Protein AF-A0A432XDJ2-F1 (afdb_monomer_lite)

Secondary structure (DSSP, 8-state):
-----------------EEEE-SSEEEEE--SS--HHHHHHHHHHHHHHTT--GGGSPPEEEEEESSHHHHHHHHTT--SS-EEEEEHHHHHTT-S-TTHHHHHHHHHHHHHHHHHHHHHTT-PPP--TTSPPSS-TTS-HHHHHHHHHHT--HHHHHHHHHS--PPPPHHHHTTPPPHHHHHHHHHHHHHHHHHHHH---PPP--------HHHHHHHHHHHHHHHHHHTSSSPPPHHHHHHHHT---HHHHHHHTT-SSHHHHHHHHHHHS--

Foldseek 3Di:
DDDDDPPPPPPPPPPFDQPDDDLQETETEDDPDDLPVLQVQLLVLLCLLQVHDSNLQHYEYEYEYQDPVVQVVQVVVDDPGHYHYDHPVLVPVLDDDPLVVSQVSSLQSQLSSLQVSCVVVVQHADDPPPDPDPGGPQFAPLLSLLSSLSSGDDPVNVCLQPDDADDDQLLCLRAPHQPVVVVVVVVVVVVVVVCVVVVDPDDDDDRDDD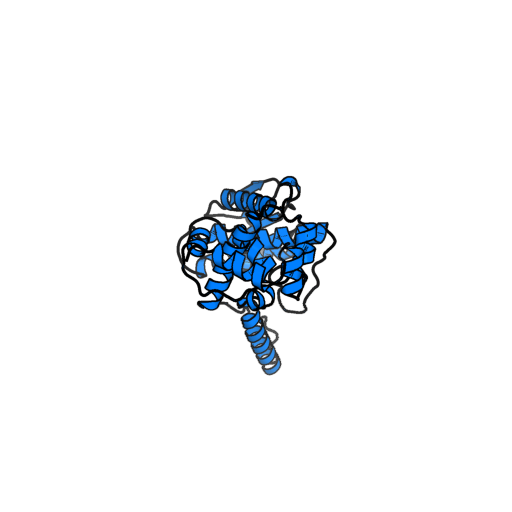DDRVNSRSNSLSSLVSVLLSPDPDRQHNVLSSVLRNDNGQQVNCVSSPHPGSVRVRVSSVVSRPD

pLDDT: mean 76.54, std 20.73, range [20.73, 98.44]

Radius of gyration: 21.01 Å; chains: 1; bounding box: 59×40×75 Å

Sequence (275 aa):
MNFRVFLIVCLSSLPITVAAQSPAFTLQGNTIHDYQPSLEQASKQLAQLLAIEPSEIPHLQIVLNKTATENQNYQQNAPSEPLLILSEDLLEKKQRANETMASVVAHEACHLWLIELAKQRGLEQVKQGYLPSYGHSQFNDWFDEMVAVACEQGALAEQRRQADFSFIPLATYLTQMHPVYERMQAQIAAAVAAQKAKKSGGQSVVKLTVEDENFADFYRQSAYFAEFLMRQPEQISIDKWLHVAQEKDPEIIASKLGFENLAKFEQAFYQFIPW

Structure (mmCIF, N/CA/C/O backbone):
data_AF-A0A432XDJ2-F1
#
_entry.id   AF-A0A432XDJ2-F1
#
loop_
_atom_site.group_PDB
_atom_site.id
_atom_site.type_symbol
_atom_site.label_atom_id
_atom_site.label_alt_id
_atom_site.label_comp_id
_atom_site.label_asym_id
_atom_site.label_entity_id
_atom_site.label_seq_id
_atom_site.pdbx_PDB_ins_code
_atom_site.Cartn_x
_atom_site.Cartn_y
_atom_site.Cartn_z
_atom_site.occupancy
_atom_site.B_iso_or_equiv
_atom_site.auth_seq_id
_atom_site.auth_comp_id
_atom_site.auth_asym_id
_atom_site.auth_atom_id
_atom_site.pdbx_PDB_model_num
ATOM 1 N N . MET A 1 1 ? -38.713 0.143 56.935 1.00 34.34 1 MET A N 1
ATOM 2 C CA . MET A 1 1 ? -38.674 -0.383 55.552 1.00 34.34 1 MET A CA 1
ATOM 3 C C . MET A 1 1 ? -37.771 0.534 54.749 1.00 34.34 1 MET A C 1
ATOM 5 O O . MET A 1 1 ? -38.136 1.679 54.533 1.00 34.34 1 MET A O 1
ATOM 9 N N . ASN A 1 2 ? -36.564 0.075 54.419 1.00 24.66 2 ASN A N 1
ATOM 10 C CA . ASN A 1 2 ? -35.572 0.874 53.699 1.00 24.66 2 ASN A CA 1
ATOM 11 C C . ASN A 1 2 ? -35.770 0.675 52.196 1.00 24.66 2 ASN A C 1
ATOM 13 O O . ASN A 1 2 ? -35.550 -0.422 51.687 1.00 24.66 2 ASN A O 1
ATOM 17 N N . PHE A 1 3 ? -36.180 1.731 51.498 1.00 20.88 3 PHE A N 1
ATOM 18 C CA . PHE A 1 3 ? -36.167 1.769 50.041 1.00 20.88 3 PHE A CA 1
ATOM 19 C C . PHE A 1 3 ? -34.712 1.870 49.571 1.00 20.88 3 PHE A C 1
ATOM 21 O O . PHE A 1 3 ? -34.036 2.865 49.822 1.00 20.88 3 PHE A O 1
ATOM 28 N N . ARG A 1 4 ? -34.214 0.823 48.909 1.00 22.88 4 ARG A N 1
ATOM 29 C CA . ARG A 1 4 ? -32.984 0.898 48.118 1.00 22.88 4 ARG A CA 1
ATOM 30 C C . ARG A 1 4 ? -33.361 1.422 46.738 1.00 22.88 4 ARG A C 1
ATOM 32 O O . ARG A 1 4 ? -33.981 0.710 45.955 1.00 22.88 4 ARG A O 1
ATOM 39 N N . VAL A 1 5 ? -33.006 2.674 46.469 1.00 21.77 5 VAL A N 1
ATOM 40 C CA . VAL A 1 5 ? -33.013 3.236 45.118 1.00 21.77 5 VAL A CA 1
ATOM 41 C C . VAL A 1 5 ? -31.849 2.594 44.368 1.00 21.77 5 VAL A C 1
ATOM 43 O O . VAL A 1 5 ? -30.691 2.790 44.733 1.00 21.77 5 VAL A O 1
ATOM 46 N N . PHE A 1 6 ? -32.151 1.787 43.353 1.00 23.33 6 PHE A N 1
ATOM 47 C CA . PHE A 1 6 ? -31.153 1.357 42.382 1.00 23.33 6 PHE A CA 1
ATOM 48 C C . PHE A 1 6 ? -30.891 2.537 41.452 1.00 23.33 6 PHE A C 1
ATOM 50 O O . PHE A 1 6 ? -31.734 2.891 40.630 1.00 23.33 6 PHE A O 1
ATOM 57 N N . LEU A 1 7 ? -29.727 3.164 41.605 1.00 20.73 7 LEU A N 1
ATOM 58 C CA . LEU A 1 7 ? -29.192 4.043 40.579 1.00 20.73 7 LEU A CA 1
ATOM 59 C C . LEU A 1 7 ? -28.770 3.138 39.416 1.00 20.73 7 LEU A C 1
ATOM 61 O O . LEU A 1 7 ? -27.692 2.545 39.437 1.00 20.73 7 LEU A O 1
ATOM 65 N N . ILE A 1 8 ? -29.647 2.984 38.425 1.00 25.39 8 ILE A N 1
ATOM 66 C CA . ILE A 1 8 ? -29.224 2.542 37.100 1.00 25.39 8 ILE A CA 1
ATOM 67 C C . ILE A 1 8 ? -28.386 3.698 36.567 1.00 25.39 8 ILE A C 1
ATOM 69 O O . ILE A 1 8 ? -28.913 4.694 36.076 1.00 25.39 8 ILE A O 1
ATOM 73 N N . VAL A 1 9 ? -27.068 3.599 36.734 1.00 22.22 9 VAL A N 1
ATOM 74 C CA . VAL A 1 9 ? -26.148 4.388 35.926 1.00 22.22 9 VAL A CA 1
ATOM 75 C C . VAL A 1 9 ? -26.283 3.815 34.525 1.00 22.22 9 VAL A C 1
ATOM 77 O O . VAL A 1 9 ? -25.608 2.854 34.164 1.00 22.22 9 VAL A O 1
ATOM 80 N N . CYS A 1 10 ? -27.209 4.369 33.744 1.00 25.67 10 CYS A N 1
ATOM 81 C CA . CYS A 1 10 ? -27.048 4.352 32.305 1.00 25.67 10 CYS A CA 1
ATOM 82 C C . CYS A 1 10 ? -25.713 5.052 32.068 1.00 25.67 10 CYS A C 1
ATOM 84 O O . CYS A 1 10 ? -25.628 6.274 32.194 1.00 25.67 10 CYS A O 1
ATOM 86 N N . LEU A 1 11 ? -24.656 4.276 31.815 1.00 32.06 11 LEU A N 1
ATOM 87 C CA . LEU A 1 11 ? -23.480 4.790 31.136 1.00 32.06 11 LEU A CA 1
ATOM 88 C C . LEU A 1 11 ? -24.020 5.305 29.810 1.00 32.06 11 LEU A C 1
ATOM 90 O O . LEU A 1 11 ? -24.275 4.530 28.892 1.00 32.06 11 LEU A O 1
ATOM 94 N N . SER A 1 12 ? -24.322 6.599 29.766 1.00 31.59 12 SER A N 1
ATOM 95 C CA . SER A 1 12 ? -24.609 7.294 28.531 1.00 31.59 12 SER A CA 1
ATOM 96 C C . SER A 1 12 ? -23.362 7.103 27.686 1.00 31.59 12 SER A C 1
ATOM 98 O O . SER A 1 12 ? -22.347 7.756 27.931 1.00 31.59 12 SER A O 1
ATOM 100 N N . SER A 1 13 ? -23.412 6.160 26.748 1.00 43.47 13 SER A N 1
ATOM 101 C CA . SER A 1 13 ? -22.542 6.180 25.587 1.00 43.47 13 SER A CA 1
ATOM 102 C C . SER A 1 13 ? -22.677 7.591 25.035 1.00 43.47 13 SER A C 1
ATOM 104 O O . SER A 1 13 ? -23.759 7.965 24.571 1.00 43.47 13 SER A O 1
ATOM 106 N N . LEU A 1 14 ? -21.643 8.414 25.220 1.00 44.22 14 LEU A N 1
ATOM 107 C CA . LEU A 1 14 ? -21.587 9.724 24.588 1.00 44.22 14 LEU A CA 1
ATOM 108 C C . LEU A 1 14 ? -21.950 9.499 23.115 1.00 44.22 14 LEU A C 1
ATOM 110 O O . LEU A 1 14 ? -21.425 8.549 22.528 1.00 44.22 14 LEU A O 1
ATOM 114 N N . PRO A 1 15 ? -22.893 10.268 22.545 1.00 50.19 15 PRO A N 1
ATOM 115 C CA . PRO A 1 15 ? -23.273 10.074 21.160 1.00 50.19 15 PRO A CA 1
ATOM 116 C C . PRO A 1 15 ? -22.008 10.235 20.326 1.00 50.19 15 PRO A C 1
ATOM 118 O O . PRO A 1 15 ? -21.371 11.287 20.352 1.00 50.19 15 PRO A O 1
ATOM 121 N N . ILE A 1 16 ? -21.611 9.160 19.655 1.00 57.41 16 ILE A N 1
ATOM 122 C CA . ILE A 1 16 ? -20.498 9.188 18.722 1.00 57.41 16 ILE A CA 1
ATOM 123 C C . ILE A 1 16 ? -20.967 10.065 17.567 1.00 57.41 16 ILE A C 1
ATOM 125 O O . ILE A 1 16 ? -21.854 9.696 16.799 1.00 57.41 16 ILE A O 1
ATOM 129 N N . THR A 1 17 ? -20.459 11.290 17.532 1.00 68.25 17 THR A N 1
ATOM 130 C CA . THR A 1 17 ? -20.805 12.269 16.511 1.00 68.25 17 THR A CA 1
ATOM 131 C C . THR A 1 17 ? -20.082 11.923 15.220 1.00 68.25 17 THR A C 1
ATOM 133 O O . THR A 1 17 ? -18.894 11.593 15.238 1.00 68.25 17 THR A O 1
ATOM 136 N N . VAL A 1 18 ? -20.797 12.022 14.098 1.00 74.88 18 VAL A N 1
ATOM 137 C CA . VAL A 1 18 ? -20.169 12.032 12.774 1.00 74.88 18 VAL A CA 1
ATOM 138 C C . VAL A 1 18 ? -19.309 13.289 12.699 1.00 74.88 18 VAL A C 1
ATOM 140 O O . VAL A 1 18 ? -19.829 14.402 12.767 1.00 74.88 18 VAL A O 1
ATOM 143 N N . ALA A 1 19 ? -17.998 13.094 12.627 1.00 74.81 19 ALA A N 1
ATOM 144 C CA . ALA A 1 19 ? -17.008 14.157 12.541 1.00 74.81 19 ALA A CA 1
ATOM 145 C C . ALA A 1 19 ? -16.773 14.582 11.083 1.00 74.81 19 ALA A C 1
ATOM 147 O O . ALA A 1 19 ? -16.586 15.766 10.822 1.00 74.81 19 ALA A O 1
ATOM 148 N N . ALA A 1 20 ? -16.835 13.640 10.135 1.00 80.75 20 ALA A N 1
ATOM 149 C CA . ALA A 1 20 ? -16.741 13.907 8.699 1.00 80.75 20 ALA A CA 1
ATOM 150 C C . ALA A 1 20 ? -17.397 12.789 7.875 1.00 80.75 20 ALA A C 1
ATOM 152 O O . ALA A 1 20 ? -17.557 11.666 8.353 1.00 80.75 20 ALA A O 1
ATOM 153 N N . GLN A 1 21 ? -17.756 13.081 6.624 1.00 88.19 21 GLN A N 1
ATOM 154 C CA . GLN A 1 21 ? -18.322 12.096 5.703 1.00 88.19 21 GLN A CA 1
ATOM 155 C C . GLN A 1 21 ? -17.914 12.394 4.257 1.00 88.19 21 GLN A C 1
ATOM 157 O O . GLN A 1 21 ? -17.958 13.538 3.810 1.00 88.19 21 GLN A O 1
ATOM 162 N N . SER A 1 22 ? -17.577 11.340 3.521 1.00 89.62 22 SER A N 1
ATOM 163 C CA . SER A 1 22 ? -17.335 11.337 2.081 1.00 89.62 22 SER A CA 1
ATOM 164 C C . SER A 1 22 ? -17.967 10.081 1.452 1.00 89.62 22 SER A C 1
ATOM 166 O O . SER A 1 22 ? -18.457 9.208 2.175 1.00 89.62 22 SER A O 1
ATOM 168 N N . PRO A 1 23 ? -17.958 9.932 0.115 1.00 91.62 23 PRO A N 1
ATOM 169 C CA . PRO A 1 23 ? -18.358 8.676 -0.517 1.00 91.62 23 PRO A CA 1
ATOM 170 C C . PRO A 1 23 ? -17.542 7.464 -0.029 1.00 91.62 23 PRO A C 1
ATOM 172 O O . PRO A 1 23 ? -18.111 6.392 0.161 1.00 91.62 23 PRO A O 1
ATOM 175 N N . ALA A 1 24 ? -16.244 7.643 0.242 1.00 92.12 24 ALA A N 1
ATOM 176 C CA . ALA A 1 24 ? -15.328 6.565 0.624 1.00 92.12 24 ALA A CA 1
ATOM 177 C C . ALA A 1 24 ? -15.311 6.259 2.133 1.00 92.12 24 ALA A C 1
ATOM 179 O O . ALA A 1 24 ? -14.863 5.183 2.528 1.00 92.12 24 ALA A O 1
ATOM 180 N N . PHE A 1 25 ? -15.771 7.175 2.996 1.00 90.25 25 PHE A N 1
ATOM 181 C CA . PHE A 1 25 ? -15.759 6.941 4.442 1.00 90.25 25 PHE A CA 1
ATOM 182 C C . PHE A 1 25 ? -16.769 7.769 5.237 1.00 90.25 25 PHE A C 1
ATOM 184 O O . PHE A 1 25 ? -17.153 8.873 4.851 1.00 90.25 25 PHE A O 1
ATOM 191 N N . THR A 1 26 ? -17.119 7.260 6.414 1.00 90.12 26 THR A N 1
ATOM 192 C CA . THR A 1 26 ? -17.744 8.030 7.493 1.00 90.12 26 THR A CA 1
ATOM 193 C C . THR A 1 26 ? -16.785 8.044 8.676 1.00 90.12 26 THR A C 1
ATOM 195 O O . THR A 1 26 ? -16.420 6.988 9.184 1.00 90.12 26 THR A O 1
ATOM 198 N N . LEU A 1 27 ? -16.378 9.231 9.122 1.00 85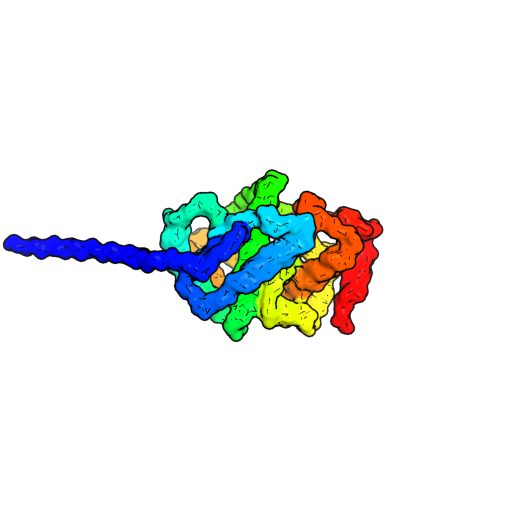.88 27 LEU A N 1
ATOM 199 C CA . LEU A 1 27 ? -15.526 9.413 10.291 1.00 85.88 27 LEU A CA 1
ATOM 200 C C . LEU A 1 27 ? -16.385 9.734 11.512 1.00 85.88 27 LEU A C 1
ATOM 202 O O . LEU A 1 27 ? -17.169 10.682 11.518 1.00 85.88 27 LEU A O 1
ATOM 206 N N . GLN A 1 28 ? -16.193 8.955 12.560 1.00 85.56 28 GLN A N 1
ATOM 207 C CA . GLN A 1 28 ? -16.907 9.015 13.819 1.00 85.56 28 GLN A CA 1
ATOM 208 C C . GLN A 1 28 ? -15.909 9.182 14.962 1.00 85.56 28 GLN A C 1
ATOM 210 O O . GLN A 1 28 ? -14.891 8.492 15.004 1.00 85.56 28 GLN A O 1
ATOM 215 N N . GLY A 1 29 ? -16.199 10.067 15.913 1.00 74.56 29 GLY A N 1
ATOM 216 C CA . GLY A 1 29 ? -15.342 10.226 17.085 1.00 74.56 29 GLY A CA 1
ATOM 217 C C . GLY A 1 29 ? -15.243 11.652 17.593 1.00 74.56 29 GLY A C 1
ATOM 218 O O . GLY A 1 29 ? -15.802 12.590 17.028 1.00 74.56 29 GLY A O 1
ATOM 219 N N . ASN A 1 30 ? -14.524 11.796 18.700 1.00 64.50 30 ASN A N 1
ATOM 220 C CA . ASN A 1 30 ? -14.291 13.074 19.360 1.00 64.50 30 ASN A CA 1
ATOM 221 C C . ASN A 1 30 ? -12.878 13.544 18.993 1.00 64.50 30 ASN A C 1
ATOM 223 O O . ASN A 1 30 ? -11.956 13.428 19.797 1.00 64.50 30 ASN A O 1
ATOM 227 N N . THR A 1 31 ? -12.713 13.961 17.738 1.00 61.56 31 THR A N 1
ATOM 228 C CA . THR A 1 31 ? -11.406 14.155 17.100 1.00 61.56 31 THR A CA 1
ATOM 229 C C . THR A 1 31 ? -10.802 15.512 17.446 1.00 61.56 31 THR A C 1
ATOM 231 O O . THR A 1 31 ? -11.457 16.544 17.299 1.00 61.56 31 THR A O 1
ATOM 234 N N . ILE A 1 32 ? -9.536 15.526 17.864 1.00 57.62 32 ILE A N 1
ATOM 235 C CA . ILE A 1 32 ? -8.778 16.770 18.105 1.00 57.62 32 ILE A CA 1
ATOM 236 C C . ILE A 1 32 ? -8.080 17.247 16.814 1.00 57.62 32 ILE A C 1
ATOM 238 O O . ILE A 1 32 ? -7.750 18.425 16.677 1.00 57.62 32 ILE A O 1
ATOM 242 N N . HIS A 1 33 ? -7.895 16.343 15.848 1.00 65.88 33 HIS A N 1
ATOM 243 C CA . HIS A 1 33 ? -7.220 16.591 14.574 1.00 65.88 33 HIS A CA 1
ATOM 244 C C . HIS A 1 33 ? -8.196 16.584 13.392 1.00 65.88 33 HIS A C 1
ATOM 246 O O . HIS A 1 33 ? -9.215 15.892 13.417 1.00 65.88 33 HIS A O 1
ATOM 252 N N . ASP A 1 34 ? -7.853 17.322 12.333 1.00 74.88 34 ASP A N 1
ATOM 253 C CA . ASP A 1 34 ? -8.577 17.273 11.064 1.00 74.88 34 ASP A CA 1
ATOM 254 C C . ASP A 1 34 ? -8.059 16.114 10.194 1.00 74.88 34 ASP A C 1
ATOM 256 O O . ASP A 1 34 ? -7.049 16.219 9.496 1.00 74.88 34 ASP A O 1
ATOM 260 N N . TYR A 1 35 ? -8.735 14.968 10.289 1.00 83.12 35 TYR A N 1
ATOM 261 C CA . TYR A 1 35 ? -8.407 13.748 9.544 1.00 83.12 35 TYR A CA 1
ATOM 262 C C . TYR A 1 35 ? -8.990 13.731 8.129 1.00 83.12 35 TYR A C 1
ATOM 264 O O . TYR A 1 35 ? -8.531 12.956 7.286 1.00 83.12 35 TYR A O 1
ATOM 272 N N . GLN A 1 36 ? -10.007 14.556 7.863 1.00 87.56 36 GLN A N 1
ATOM 273 C CA . GLN A 1 36 ? -10.789 14.477 6.635 1.00 87.56 36 GLN A CA 1
ATOM 274 C C . GLN A 1 36 ? -9.937 14.733 5.379 1.00 87.56 36 GLN A C 1
ATOM 276 O O . GLN A 1 36 ? -9.966 13.876 4.494 1.00 87.56 36 GLN A O 1
ATOM 281 N N . PRO A 1 37 ? -9.122 15.806 5.285 1.00 88.94 37 PRO A N 1
ATOM 282 C CA . PRO A 1 37 ? -8.299 16.047 4.101 1.00 88.94 37 PRO A CA 1
ATOM 283 C C . PRO A 1 37 ? -7.312 14.910 3.814 1.00 88.94 37 P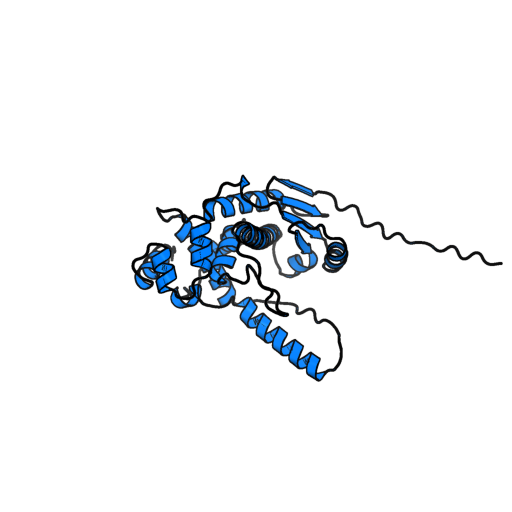RO A C 1
ATOM 285 O O . PRO A 1 37 ? -7.098 14.555 2.656 1.00 88.94 37 PRO A O 1
ATOM 288 N N . SER A 1 38 ? -6.737 14.313 4.865 1.00 88.44 38 SER A N 1
ATOM 289 C CA . SER A 1 38 ? -5.784 13.204 4.723 1.00 88.44 38 SER A CA 1
ATOM 290 C C . SER A 1 38 ? -6.468 11.947 4.187 1.00 88.44 38 SER A C 1
ATOM 292 O O . SER A 1 38 ? -5.960 11.329 3.258 1.00 88.44 38 SER A O 1
ATOM 294 N N . LEU A 1 39 ? -7.649 11.604 4.710 1.00 91.25 39 LEU A N 1
ATOM 295 C CA . LEU A 1 39 ? -8.433 10.456 4.246 1.00 91.25 39 LEU A CA 1
ATOM 296 C C . LEU A 1 39 ? -8.975 10.649 2.822 1.00 91.25 39 LEU A C 1
ATOM 298 O O . LEU A 1 39 ? -8.945 9.721 2.014 1.00 91.25 39 LEU A O 1
ATOM 302 N N . GLU A 1 40 ? -9.436 11.853 2.480 1.00 93.44 40 GLU A N 1
ATOM 303 C CA . GLU A 1 40 ? -9.862 12.172 1.114 1.00 93.44 40 GLU A CA 1
ATOM 304 C C . GLU A 1 40 ? -8.701 12.039 0.127 1.00 93.44 40 GLU A C 1
ATOM 306 O O . GLU A 1 40 ? -8.862 11.452 -0.944 1.00 93.44 40 GLU A O 1
ATOM 311 N N . GLN A 1 41 ? -7.523 12.548 0.484 1.00 93.44 41 GLN A N 1
ATOM 312 C CA . GLN A 1 41 ? -6.344 12.440 -0.363 1.00 93.44 41 GLN A CA 1
ATOM 313 C C . GLN A 1 41 ? -5.852 10.989 -0.485 1.00 93.44 41 GLN A C 1
ATOM 315 O O . GLN A 1 41 ? -5.540 10.559 -1.595 1.00 93.44 41 GLN A O 1
ATOM 320 N N . ALA A 1 42 ? -5.859 10.224 0.608 1.00 94.06 42 ALA A N 1
ATOM 321 C CA . ALA A 1 42 ? -5.523 8.802 0.612 1.00 94.06 42 ALA A CA 1
ATOM 322 C C . ALA A 1 42 ? -6.422 8.004 -0.342 1.00 94.06 42 ALA A C 1
ATOM 324 O O . ALA A 1 42 ? -5.923 7.265 -1.187 1.00 94.06 42 ALA A O 1
ATOM 325 N N . SER A 1 43 ? -7.742 8.225 -0.296 1.00 95.31 43 SER A N 1
ATOM 326 C CA . SER A 1 43 ? -8.681 7.550 -1.206 1.00 95.31 43 SER A CA 1
ATOM 327 C C . SER A 1 43 ? -8.403 7.858 -2.687 1.00 95.31 43 SER A C 1
ATOM 329 O O . SER A 1 43 ? -8.493 6.971 -3.535 1.00 95.31 43 SER A O 1
ATOM 331 N N . LYS A 1 44 ? -7.993 9.095 -3.008 1.00 95.12 44 LYS A N 1
ATOM 332 C CA . LYS A 1 44 ? -7.614 9.497 -4.374 1.00 95.12 44 LYS A CA 1
ATOM 333 C C . LYS A 1 44 ? -6.310 8.843 -4.821 1.00 95.12 44 LYS A C 1
ATOM 335 O O . LYS A 1 44 ? -6.223 8.392 -5.958 1.00 95.12 44 LYS A O 1
ATOM 340 N N . GLN A 1 45 ? -5.307 8.792 -3.946 1.00 94.50 45 GLN A N 1
ATOM 341 C CA . GLN A 1 45 ? -4.034 8.134 -4.247 1.00 94.50 45 GLN A CA 1
ATOM 342 C C . GLN A 1 45 ? -4.210 6.636 -4.446 1.00 94.50 45 GLN A C 1
ATOM 344 O O . GLN A 1 45 ? -3.650 6.091 -5.392 1.00 94.50 45 GLN A O 1
ATOM 349 N N . LEU A 1 46 ? -5.025 5.992 -3.608 1.00 95.81 46 LEU A N 1
ATOM 350 C CA . LEU A 1 46 ? -5.364 4.584 -3.760 1.00 95.81 46 LEU A CA 1
ATOM 351 C C . LEU A 1 46 ? -6.022 4.322 -5.118 1.00 95.81 46 LEU A C 1
ATOM 353 O O . LEU A 1 46 ? -5.595 3.427 -5.845 1.00 95.81 46 LEU A O 1
ATOM 357 N N . ALA A 1 47 ? -7.011 5.141 -5.488 1.00 95.56 47 ALA A N 1
ATOM 358 C CA . ALA A 1 47 ? -7.677 5.037 -6.782 1.00 95.56 47 ALA A CA 1
ATOM 359 C C . ALA A 1 47 ? -6.693 5.204 -7.954 1.00 95.56 47 ALA A C 1
ATOM 361 O O . ALA A 1 47 ? -6.706 4.417 -8.898 1.00 95.56 47 ALA A O 1
ATOM 362 N N . GLN A 1 48 ? -5.780 6.177 -7.859 1.00 93.94 48 GLN A N 1
ATOM 363 C CA . GLN A 1 48 ? -4.749 6.407 -8.869 1.00 93.94 48 GLN A CA 1
ATOM 364 C C . GLN A 1 48 ? -3.755 5.240 -8.975 1.00 93.94 48 GLN A C 1
ATOM 366 O O . GLN A 1 48 ? -3.432 4.819 -10.084 1.00 93.94 48 GLN A O 1
ATOM 371 N N . LEU A 1 49 ? -3.267 4.721 -7.844 1.00 94.19 49 LEU A N 1
ATOM 372 C CA . LEU A 1 49 ? -2.309 3.614 -7.789 1.00 94.19 49 LEU A CA 1
ATOM 373 C C . LEU A 1 49 ? -2.894 2.326 -8.383 1.00 94.19 49 LEU A C 1
ATOM 375 O O . LEU A 1 49 ? -2.214 1.614 -9.123 1.00 94.19 49 LEU A O 1
ATOM 379 N N . LEU A 1 50 ? -4.157 2.037 -8.064 1.00 94.75 50 LEU A N 1
ATOM 380 C CA . LEU A 1 50 ? -4.855 0.834 -8.519 1.00 94.75 50 LEU A CA 1
ATOM 381 C C . LEU A 1 50 ? -5.541 1.003 -9.883 1.00 94.75 50 LEU A C 1
ATOM 383 O O . LEU A 1 50 ? -6.155 0.050 -10.366 1.00 94.75 50 LEU A O 1
ATOM 387 N N . ALA A 1 51 ? -5.430 2.189 -10.492 1.00 94.06 51 ALA A N 1
ATOM 388 C CA . ALA A 1 51 ? -6.061 2.554 -11.759 1.00 94.06 51 ALA A CA 1
ATOM 389 C C . ALA A 1 51 ? -7.574 2.249 -11.784 1.00 94.06 51 ALA A C 1
ATOM 391 O O . ALA A 1 51 ? -8.080 1.613 -12.710 1.00 94.06 51 ALA A O 1
ATOM 392 N N . ILE A 1 52 ? -8.279 2.692 -10.742 1.00 95.75 52 ILE A N 1
ATOM 393 C CA . ILE A 1 52 ? -9.736 2.567 -10.583 1.00 95.75 52 ILE A CA 1
ATOM 394 C C . ILE A 1 52 ? -10.385 3.943 -10.442 1.00 95.75 52 ILE A C 1
ATOM 396 O O . ILE A 1 52 ? -9.728 4.925 -10.084 1.00 95.75 52 ILE A O 1
ATOM 400 N N . GLU A 1 53 ? -11.691 4.019 -10.681 1.00 95.25 53 GLU A N 1
ATOM 401 C CA . GLU A 1 53 ? -12.441 5.244 -10.413 1.00 95.25 53 GLU A CA 1
ATOM 402 C C . GLU A 1 53 ? -12.605 5.457 -8.896 1.00 95.25 53 GLU A C 1
ATOM 404 O O . GLU A 1 53 ? -12.848 4.496 -8.163 1.00 95.25 53 GLU A O 1
ATOM 409 N N . PRO A 1 54 ? -12.565 6.703 -8.378 1.00 93.62 54 PRO A N 1
ATOM 410 C CA . PRO A 1 54 ? -12.771 6.967 -6.950 1.00 93.62 54 PRO A CA 1
ATOM 411 C C . PRO A 1 54 ? -14.104 6.441 -6.394 1.00 93.62 54 PRO A C 1
ATOM 413 O O . PRO A 1 54 ? -14.216 6.177 -5.200 1.00 93.62 54 PRO A O 1
ATOM 416 N N . SER A 1 55 ? -15.120 6.281 -7.247 1.00 92.56 55 SER A N 1
ATOM 417 C CA . SER A 1 55 ? -16.416 5.696 -6.885 1.00 92.56 55 SER A CA 1
ATOM 418 C C . SER A 1 55 ? -16.379 4.182 -6.657 1.00 92.56 55 SER A C 1
ATOM 420 O O . SER A 1 55 ? -17.343 3.637 -6.123 1.00 92.56 55 SER A O 1
ATOM 422 N N . GLU A 1 56 ? -15.304 3.502 -7.058 1.00 95.12 56 GLU A N 1
ATOM 423 C CA . GLU A 1 56 ? -15.089 2.077 -6.794 1.00 95.12 56 GLU A CA 1
ATOM 424 C C . GLU A 1 56 ? -14.503 1.818 -5.402 1.00 95.12 56 GLU A C 1
ATOM 426 O O . GLU A 1 56 ? -14.532 0.679 -4.938 1.00 95.12 56 GLU A O 1
ATOM 431 N N . ILE A 1 57 ? -13.997 2.852 -4.716 1.00 95.06 57 ILE A N 1
ATOM 432 C CA . ILE A 1 57 ? -13.475 2.719 -3.353 1.00 95.06 57 ILE A CA 1
ATOM 433 C C . ILE A 1 57 ? -14.622 2.331 -2.400 1.00 95.06 57 ILE A C 1
ATOM 435 O O . ILE A 1 57 ? -15.610 3.068 -2.300 1.00 95.06 57 ILE A O 1
ATOM 439 N N . PRO A 1 58 ? -14.519 1.196 -1.680 1.00 90.88 58 PRO A N 1
ATOM 440 C CA . PRO A 1 58 ? -15.544 0.755 -0.747 1.00 90.88 58 PRO A CA 1
ATOM 441 C C . PRO A 1 58 ? -15.741 1.769 0.379 1.00 90.88 58 PRO A C 1
ATOM 443 O O . PRO A 1 58 ? -14.780 2.349 0.886 1.00 90.88 58 PRO A O 1
ATOM 446 N N . HIS A 1 59 ? -16.987 1.944 0.813 1.00 91.56 59 HIS A N 1
ATOM 447 C CA . HIS A 1 59 ? -17.268 2.791 1.966 1.00 91.56 59 HIS A CA 1
ATOM 448 C C . HIS A 1 59 ? -16.730 2.155 3.255 1.00 91.56 59 HIS A C 1
ATOM 450 O O . HIS A 1 59 ? -17.029 0.994 3.542 1.00 91.56 59 HIS A O 1
ATOM 456 N N . LEU A 1 60 ? -15.980 2.929 4.042 1.00 85.25 60 LEU A N 1
ATOM 457 C CA . LEU A 1 60 ? -15.406 2.507 5.320 1.00 85.25 60 LEU A CA 1
ATOM 458 C C . LEU A 1 60 ? -15.974 3.332 6.484 1.00 85.25 60 LEU A C 1
ATOM 460 O O . LEU A 1 60 ? -15.931 4.563 6.472 1.00 85.25 60 LEU A O 1
ATOM 464 N N . GLN A 1 61 ? -16.452 2.667 7.534 1.00 84.50 61 GLN A N 1
ATOM 465 C CA . GLN A 1 61 ? -16.708 3.325 8.816 1.00 84.50 61 GLN A CA 1
ATOM 466 C C . GLN A 1 61 ? -15.372 3.471 9.551 1.00 84.50 61 GLN A C 1
ATOM 468 O O . GLN A 1 61 ? -14.675 2.483 9.772 1.00 84.50 61 GLN A O 1
ATOM 473 N N . ILE A 1 62 ? -14.997 4.687 9.942 1.00 83.75 62 ILE A N 1
ATOM 474 C CA . ILE A 1 62 ? -13.767 4.962 10.691 1.00 83.75 62 ILE A CA 1
ATOM 475 C C . ILE A 1 62 ? -14.156 5.546 12.040 1.00 83.75 62 ILE A C 1
ATOM 477 O O . ILE A 1 62 ? -14.768 6.608 12.111 1.00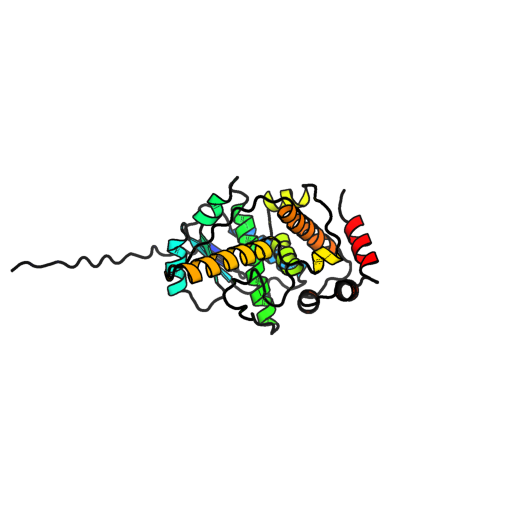 83.75 62 ILE A O 1
ATOM 481 N N . VAL A 1 63 ? -13.784 4.862 13.116 1.00 80.69 63 VAL A N 1
ATOM 482 C CA . VAL A 1 63 ? -14.079 5.264 14.489 1.00 80.69 63 VAL A CA 1
ATOM 483 C C . VAL A 1 63 ? -12.775 5.563 15.209 1.00 80.69 63 VAL A C 1
ATOM 485 O O . VAL A 1 63 ? -11.955 4.671 15.435 1.00 80.69 63 VAL A O 1
ATOM 488 N N . LEU A 1 64 ? -12.597 6.827 15.584 1.00 77.62 64 LEU A N 1
ATOM 489 C CA . LEU A 1 64 ? -11.465 7.297 16.373 1.00 77.62 64 LEU A CA 1
ATOM 490 C C . LEU A 1 64 ? -11.938 7.594 17.794 1.00 77.62 64 LEU A C 1
ATOM 492 O O . LEU A 1 64 ? -12.614 8.594 18.053 1.00 77.62 64 LEU A O 1
ATOM 496 N N . ASN A 1 65 ? -11.594 6.705 18.721 1.00 76.19 65 ASN A N 1
ATOM 497 C CA . ASN A 1 65 ? -11.853 6.921 20.140 1.00 76.19 65 ASN A CA 1
ATOM 498 C C . ASN A 1 65 ? -10.616 7.487 20.838 1.00 76.19 65 ASN A C 1
ATOM 500 O O . ASN A 1 65 ? -9.499 7.410 20.329 1.00 76.19 65 ASN A O 1
ATOM 504 N N . LYS A 1 66 ? -10.789 8.012 22.051 1.00 72.31 66 LYS A N 1
ATOM 505 C CA . LYS A 1 66 ? -9.651 8.515 22.826 1.00 72.31 66 LYS A CA 1
ATOM 506 C C . LYS A 1 66 ? -8.830 7.373 23.404 1.00 72.31 66 LYS A C 1
ATOM 508 O O . LYS A 1 66 ? -7.617 7.499 23.523 1.00 72.31 66 LYS A O 1
ATOM 513 N N . THR A 1 67 ? -9.480 6.266 23.772 1.00 70.44 67 THR A N 1
ATOM 514 C CA . THR A 1 67 ? -8.830 5.165 24.497 1.00 70.44 67 THR A CA 1
ATOM 515 C C . THR A 1 67 ? -9.085 3.784 23.902 1.00 70.44 67 THR A C 1
ATOM 517 O O . THR A 1 67 ? -10.154 3.498 23.365 1.00 70.44 67 THR A O 1
ATOM 520 N N . ALA A 1 68 ? -8.127 2.871 24.081 1.00 68.69 68 ALA A N 1
ATOM 521 C CA . ALA A 1 68 ? -8.276 1.473 23.664 1.00 68.69 68 ALA A CA 1
ATOM 522 C C . ALA A 1 68 ? -9.476 0.758 24.327 1.00 68.69 68 ALA A C 1
ATOM 524 O O . ALA A 1 68 ? -10.064 -0.153 23.744 1.00 68.69 68 ALA A O 1
ATOM 525 N N . THR A 1 69 ? -9.867 1.171 25.537 1.00 70.31 69 THR A N 1
ATOM 526 C CA . THR A 1 69 ? -11.038 0.629 26.250 1.00 70.31 69 THR A CA 1
ATOM 527 C C . THR A 1 69 ? -12.353 1.012 25.565 1.00 70.31 69 THR A C 1
ATOM 529 O O . THR A 1 69 ? -13.284 0.211 25.518 1.00 70.31 69 THR A O 1
ATOM 532 N N . GLU A 1 70 ? -12.441 2.216 24.995 1.00 69.00 70 GLU A N 1
ATOM 533 C CA . GLU A 1 70 ? -13.617 2.653 24.232 1.00 69.00 70 GLU A CA 1
ATOM 534 C C . GLU A 1 70 ? -13.784 1.827 22.946 1.00 69.00 70 GLU A C 1
ATOM 536 O O . GLU A 1 70 ? -14.905 1.430 22.622 1.00 69.00 70 GLU A O 1
ATOM 541 N N . ASN A 1 71 ? -12.679 1.452 22.287 1.00 68.00 71 ASN A N 1
ATOM 542 C CA . ASN A 1 71 ? -12.706 0.574 21.109 1.00 68.00 71 ASN A CA 1
ATOM 543 C C . ASN A 1 71 ? -13.351 -0.785 21.408 1.00 68.00 71 ASN A C 1
ATOM 545 O O . ASN A 1 71 ? -14.155 -1.275 20.616 1.00 68.00 71 ASN A O 1
ATOM 549 N N . GLN A 1 72 ? -13.028 -1.387 22.558 1.00 66.62 72 GLN A N 1
ATOM 550 C CA . GLN A 1 72 ? -13.575 -2.690 22.957 1.00 66.62 72 GLN A CA 1
ATOM 551 C C . GLN A 1 72 ? -15.095 -2.643 23.143 1.00 66.62 72 GLN A C 1
ATOM 553 O O . GLN A 1 72 ? -15.798 -3.572 22.749 1.00 66.62 72 GLN A O 1
ATOM 558 N N . ASN A 1 73 ? -15.610 -1.547 23.702 1.00 66.56 73 ASN A N 1
ATOM 559 C CA . ASN A 1 73 ? -17.047 -1.355 23.890 1.00 66.56 73 ASN A CA 1
ATOM 560 C C . ASN A 1 73 ? -17.772 -1.103 22.557 1.00 66.56 73 ASN A C 1
ATOM 562 O O . ASN A 1 73 ? -18.908 -1.551 22.385 1.00 66.56 73 ASN A O 1
ATOM 566 N N . TYR A 1 74 ? -17.120 -0.426 21.604 1.00 67.62 74 TYR A N 1
ATOM 567 C CA . TYR A 1 74 ? -17.677 -0.211 20.268 1.00 67.62 74 TYR A CA 1
ATOM 568 C C . TYR A 1 74 ? -17.743 -1.512 19.460 1.00 67.62 74 TYR A C 1
ATOM 570 O O . TYR A 1 74 ? -18.781 -1.807 18.875 1.00 67.62 74 TYR A O 1
ATOM 578 N N . GLN A 1 75 ? -16.689 -2.341 19.481 1.00 65.62 75 GLN A N 1
ATOM 579 C CA . GLN A 1 75 ? -16.659 -3.618 18.746 1.00 65.62 75 GLN A CA 1
ATOM 580 C C . GLN A 1 75 ? -17.809 -4.560 19.108 1.00 65.62 75 GLN A C 1
ATOM 582 O O . GLN A 1 75 ? -18.306 -5.277 18.246 1.00 65.62 75 GLN A O 1
ATOM 587 N N . GLN A 1 76 ? -18.259 -4.551 20.364 1.00 63.97 76 GLN A N 1
ATOM 588 C CA . GLN A 1 76 ? -19.376 -5.389 20.813 1.00 63.97 76 GLN A CA 1
ATOM 589 C C . GLN A 1 76 ? -20.725 -4.988 20.197 1.00 63.97 76 GLN A C 1
ATOM 591 O O . GLN A 1 76 ? -21.653 -5.793 20.205 1.00 63.97 76 GLN A O 1
ATOM 596 N N . ASN A 1 77 ? -20.826 -3.771 19.656 1.00 63.09 77 ASN A N 1
ATOM 597 C CA . ASN A 1 77 ? -22.043 -3.194 19.080 1.00 63.09 77 ASN A CA 1
ATOM 598 C C . ASN A 1 77 ? -21.830 -2.707 17.634 1.00 63.09 77 ASN A C 1
ATOM 600 O O . ASN A 1 77 ? -22.627 -1.919 17.126 1.00 63.09 77 ASN A O 1
ATOM 604 N N . ALA A 1 78 ? -20.737 -3.130 16.996 1.00 60.94 78 ALA A N 1
ATOM 605 C CA . ALA A 1 78 ? -20.315 -2.619 15.702 1.00 60.94 78 ALA A CA 1
ATOM 606 C C . ALA A 1 78 ? -21.304 -2.992 14.577 1.00 60.94 78 ALA A C 1
ATOM 608 O O . ALA A 1 78 ? -21.850 -4.101 14.579 1.00 60.94 78 ALA A O 1
ATOM 609 N N . PRO A 1 79 ? -21.525 -2.092 13.599 1.00 62.56 79 PRO A N 1
ATOM 610 C CA . PRO A 1 79 ? -22.326 -2.393 12.417 1.00 62.56 79 PRO A CA 1
ATOM 611 C C . PRO A 1 79 ? -21.678 -3.491 11.556 1.00 62.56 79 PRO A C 1
ATOM 613 O O . PRO A 1 79 ? -20.492 -3.782 11.675 1.00 62.56 79 PRO A O 1
ATOM 616 N N . SER A 1 80 ? -22.458 -4.081 10.645 1.00 63.66 80 SER A N 1
ATOM 617 C CA . SER A 1 80 ? -21.993 -5.100 9.686 1.00 63.66 80 SER A CA 1
ATOM 618 C C . SER A 1 80 ? -21.152 -4.544 8.525 1.00 63.66 80 SER A C 1
ATOM 620 O O . SER A 1 80 ? -20.865 -5.273 7.578 1.00 63.66 80 SER A O 1
ATOM 622 N N . GLU A 1 81 ? -20.824 -3.255 8.557 1.00 66.56 81 GLU A N 1
ATOM 623 C CA . GLU A 1 81 ? -20.017 -2.576 7.542 1.00 66.56 81 GLU A CA 1
ATOM 624 C C . GLU A 1 81 ? -18.516 -2.755 7.823 1.00 66.56 81 GLU A C 1
ATOM 626 O O . GLU A 1 81 ? -18.135 -2.985 8.976 1.00 66.56 81 GLU A O 1
ATOM 631 N N . PRO A 1 82 ? -17.648 -2.633 6.800 1.00 73.19 82 PRO A N 1
ATOM 632 C CA . PRO A 1 82 ? -16.208 -2.548 7.010 1.00 73.19 82 PRO A CA 1
ATOM 633 C C . PRO A 1 82 ? -15.886 -1.412 7.983 1.00 73.19 82 PRO A C 1
ATOM 635 O O . PRO A 1 82 ? -16.365 -0.286 7.820 1.00 73.19 82 PRO A O 1
ATOM 638 N N . LEU A 1 83 ? -15.096 -1.718 9.012 1.00 76.56 83 LEU A N 1
ATOM 639 C CA . LEU A 1 83 ? -14.914 -0.843 10.163 1.00 76.56 83 LEU A CA 1
ATOM 640 C C . LEU A 1 83 ? -13.445 -0.779 10.585 1.00 76.56 83 LEU A C 1
ATOM 642 O O . LEU A 1 83 ? -12.859 -1.783 10.992 1.00 76.56 83 LEU A O 1
ATOM 646 N N . LEU A 1 84 ? -12.889 0.430 10.561 1.00 77.62 84 LEU A N 1
ATOM 647 C CA . LEU A 1 84 ? -11.616 0.773 11.180 1.00 77.62 84 LEU A CA 1
ATOM 648 C C . LEU A 1 84 ? -11.881 1.365 12.562 1.00 77.62 84 LEU A C 1
ATOM 650 O O . LEU A 1 84 ? -12.575 2.372 12.676 1.00 77.62 84 LEU A O 1
ATOM 654 N N . ILE A 1 85 ? -11.308 0.777 13.611 1.00 71.69 85 ILE A N 1
ATOM 655 C CA . ILE A 1 85 ? -11.378 1.340 14.963 1.00 71.69 85 ILE A CA 1
ATOM 656 C C . ILE A 1 85 ? -9.964 1.567 15.471 1.00 71.69 85 ILE A C 1
ATOM 658 O O . ILE A 1 85 ? -9.201 0.616 15.643 1.00 71.69 85 ILE A O 1
ATOM 662 N N . LEU A 1 86 ? -9.638 2.821 15.760 1.00 73.12 86 LEU A N 1
ATOM 663 C CA . LEU A 1 86 ? -8.346 3.223 16.302 1.00 73.12 86 LEU A CA 1
ATOM 664 C C . LEU A 1 86 ? -8.552 4.029 17.585 1.00 73.12 86 LEU A C 1
ATOM 666 O O . LEU A 1 86 ? -9.621 4.597 17.811 1.00 73.12 86 LEU A O 1
ATOM 670 N N . SER A 1 87 ? -7.539 4.049 18.455 1.00 69.69 87 SER A N 1
ATOM 671 C CA . SER A 1 87 ? -7.550 4.913 19.637 1.00 69.69 87 SER A CA 1
ATOM 672 C C . SER A 1 87 ? -6.374 5.880 19.661 1.00 69.69 87 SER A C 1
ATOM 674 O O . SER A 1 87 ? -5.224 5.478 19.473 1.00 69.69 87 SER A O 1
ATOM 676 N N . GLU A 1 88 ? -6.663 7.155 19.928 1.00 69.44 88 GLU A N 1
ATOM 677 C CA . GLU A 1 88 ? -5.663 8.225 19.980 1.00 69.44 88 GLU A CA 1
ATOM 678 C C . GLU A 1 88 ? -4.573 7.915 21.020 1.00 69.44 88 GLU A C 1
ATOM 680 O O . GLU A 1 88 ? -3.395 8.063 20.722 1.00 69.44 88 GLU A O 1
ATOM 685 N N . ASP A 1 89 ? -4.908 7.359 22.192 1.00 64.25 89 ASP A N 1
ATOM 686 C CA . ASP A 1 89 ? -3.925 7.030 23.239 1.00 64.25 89 ASP A CA 1
ATOM 687 C C . ASP A 1 89 ? -2.868 5.982 22.845 1.00 64.25 89 ASP A C 1
ATOM 689 O O . ASP A 1 89 ? -1.762 5.965 23.404 1.00 64.25 89 ASP A O 1
ATOM 693 N N . LEU A 1 90 ? -3.200 5.081 21.918 1.00 60.16 90 LEU A N 1
ATOM 694 C CA . LEU A 1 90 ? -2.266 4.101 21.367 1.00 60.16 90 LEU A CA 1
ATOM 695 C C . LEU A 1 90 ? -1.379 4.730 20.299 1.00 60.16 90 LEU A C 1
ATOM 697 O O . LEU A 1 90 ? -0.215 4.345 20.167 1.00 60.16 90 LEU A O 1
ATOM 701 N N . LEU A 1 91 ? -1.915 5.705 19.573 1.00 61.03 91 LEU A N 1
ATOM 702 C CA . LEU A 1 91 ? -1.208 6.384 18.507 1.00 61.03 91 LEU A CA 1
ATOM 703 C C . LEU A 1 91 ? -0.293 7.504 19.052 1.00 61.03 91 LEU A C 1
ATOM 705 O O . LEU A 1 91 ? 0.862 7.603 18.648 1.00 61.03 91 LEU A O 1
ATOM 709 N N . GLU A 1 92 ? -0.735 8.287 20.043 1.00 56.38 92 GLU A N 1
ATOM 710 C CA . GLU A 1 92 ? 0.026 9.390 20.658 1.00 56.38 92 GLU A CA 1
ATOM 711 C C . GLU A 1 92 ? 1.275 8.888 21.398 1.00 56.38 92 GLU A C 1
ATOM 713 O O . GLU A 1 92 ? 2.329 9.532 21.408 1.00 56.38 92 GLU A O 1
ATOM 718 N N . LYS A 1 93 ? 1.197 7.690 21.993 1.00 51.25 93 LYS A N 1
ATOM 719 C CA . LYS A 1 93 ? 2.329 7.064 22.694 1.00 51.25 93 LYS A CA 1
ATOM 720 C C . LYS A 1 93 ? 3.459 6.608 21.761 1.00 51.25 93 LYS A C 1
ATOM 722 O O . LYS A 1 93 ? 4.529 6.292 22.281 1.00 51.25 93 LYS A O 1
ATOM 727 N N . LYS A 1 94 ? 3.266 6.593 20.432 1.00 53.12 94 LYS A N 1
ATOM 728 C CA . LYS A 1 94 ? 4.308 6.260 19.436 1.00 53.12 94 LYS A CA 1
ATOM 729 C C . LYS A 1 94 ? 5.226 7.441 19.032 1.00 53.12 94 LYS A C 1
ATOM 731 O O . LYS A 1 94 ? 6.113 7.239 18.219 1.00 53.12 94 LYS A O 1
ATOM 736 N N . GLN A 1 95 ? 5.122 8.594 19.708 1.00 46.28 95 GLN A N 1
ATOM 737 C CA . GLN A 1 95 ? 6.065 9.736 19.728 1.00 46.28 95 GLN A CA 1
ATOM 738 C C . GLN A 1 95 ? 6.217 10.629 18.464 1.00 46.28 95 GLN A C 1
ATOM 740 O O . GLN A 1 95 ? 6.756 10.225 17.445 1.00 46.28 95 GLN A O 1
ATOM 745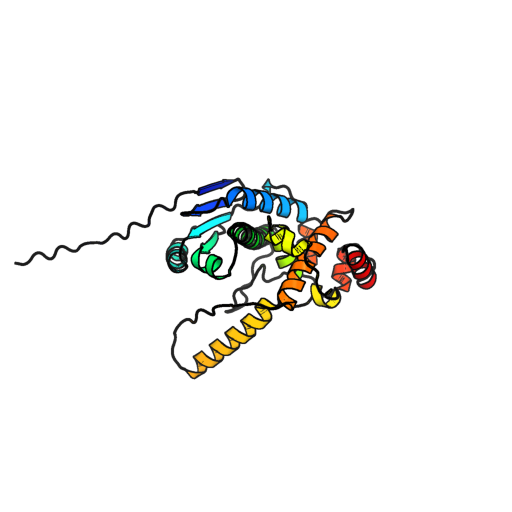 N N . ARG A 1 96 ? 5.960 11.931 18.717 1.00 40.09 96 ARG A N 1
ATOM 746 C CA . ARG A 1 96 ? 6.455 13.187 18.092 1.00 40.09 96 ARG A CA 1
ATOM 747 C C . ARG A 1 96 ? 5.676 13.784 16.900 1.00 40.09 96 ARG A C 1
ATOM 749 O O . ARG A 1 96 ? 5.706 13.293 15.784 1.00 40.09 96 ARG A O 1
ATOM 756 N N . ALA A 1 97 ? 5.116 14.964 17.203 1.00 43.66 97 ALA A N 1
ATOM 757 C CA . ALA A 1 97 ? 4.485 15.985 16.363 1.00 43.66 97 ALA A CA 1
ATOM 758 C C . ALA A 1 97 ? 3.179 15.577 15.658 1.00 43.66 97 ALA A C 1
ATOM 760 O O . ALA A 1 97 ? 3.134 14.662 14.848 1.00 43.66 97 ALA A O 1
ATOM 761 N N . ASN A 1 98 ? 2.127 16.334 15.972 1.00 47.41 98 ASN A N 1
ATOM 762 C CA . ASN A 1 98 ? 0.709 16.207 15.607 1.00 47.41 98 ASN A CA 1
ATOM 763 C C . ASN A 1 98 ? 0.370 16.010 14.107 1.00 47.41 98 ASN A C 1
ATOM 765 O O . ASN A 1 98 ? -0.803 15.895 13.772 1.00 47.41 98 ASN A O 1
ATOM 769 N N . GLU A 1 99 ? 1.359 15.950 13.216 1.00 51.38 99 GLU A N 1
ATOM 770 C CA . GLU A 1 99 ? 1.213 15.728 11.768 1.00 51.38 99 GLU A CA 1
ATOM 771 C C . GLU A 1 99 ? 1.380 14.249 11.366 1.00 51.38 99 GLU A C 1
ATOM 773 O O . GLU A 1 99 ? 1.006 13.850 10.266 1.00 51.38 99 GLU A O 1
ATOM 778 N N . THR A 1 100 ? 1.881 13.403 12.269 1.00 65.81 100 THR A N 1
ATOM 779 C CA . THR A 1 100 ? 2.040 11.953 12.048 1.00 65.81 100 THR A CA 1
ATOM 780 C C . THR A 1 100 ? 0.723 11.182 12.172 1.00 65.81 100 THR A C 1
ATOM 782 O O . THR A 1 100 ? 0.545 10.145 11.541 1.00 65.81 100 THR A O 1
ATOM 785 N N . MET A 1 101 ? -0.235 11.703 12.941 1.00 74.81 101 MET A N 1
ATOM 786 C CA . MET A 1 101 ? -1.446 10.978 13.325 1.00 74.81 101 MET A CA 1
ATOM 787 C C . MET A 1 101 ? -2.409 10.735 12.161 1.00 74.81 101 MET A C 1
ATOM 789 O O . MET A 1 101 ? -2.853 9.612 11.936 1.00 74.81 101 MET A O 1
ATOM 793 N N . ALA A 1 102 ? -2.730 11.788 11.406 1.00 80.00 102 ALA A N 1
ATOM 794 C CA . ALA A 1 102 ? -3.643 11.678 10.273 1.00 80.00 102 ALA A CA 1
ATOM 795 C C . ALA A 1 102 ? -3.057 10.818 9.145 1.00 80.00 102 ALA A C 1
ATOM 797 O O . ALA A 1 102 ? -3.792 10.087 8.487 1.00 80.00 102 ALA A O 1
ATOM 798 N N . SER A 1 103 ? -1.730 10.848 8.992 1.00 81.75 103 SER A N 1
ATOM 799 C CA . SER A 1 103 ? -0.995 10.003 8.052 1.00 81.75 103 SER A CA 1
ATOM 800 C C . SER A 1 103 ? -1.075 8.520 8.432 1.00 81.75 103 SER A C 1
ATOM 802 O O . SER A 1 103 ? -1.359 7.687 7.580 1.00 81.75 103 SER A O 1
ATOM 804 N N . VAL A 1 104 ? -0.945 8.187 9.724 1.00 79.56 104 VAL A N 1
ATOM 805 C CA . VAL A 1 104 ? -1.144 6.809 10.212 1.00 79.56 104 VAL A CA 1
ATOM 806 C C . VAL A 1 104 ? -2.589 6.350 10.010 1.00 79.56 104 VAL A C 1
ATOM 808 O O . VAL A 1 104 ? -2.815 5.244 9.540 1.00 79.56 104 VAL A O 1
ATOM 811 N N . VAL A 1 105 ? -3.586 7.189 10.306 1.00 81.44 105 VAL A N 1
ATOM 812 C CA . VAL A 1 105 ? -4.994 6.824 10.060 1.00 81.44 105 VAL A CA 1
ATOM 813 C C . VAL A 1 105 ? -5.249 6.572 8.567 1.00 81.44 105 VAL A C 1
ATOM 815 O O . VAL A 1 105 ? -5.943 5.618 8.224 1.00 81.44 105 VAL A O 1
ATOM 818 N N . ALA A 1 106 ? -4.669 7.387 7.681 1.00 87.75 106 ALA A N 1
ATOM 819 C CA . ALA A 1 106 ? -4.741 7.191 6.234 1.00 87.75 106 ALA A CA 1
ATOM 820 C C . ALA A 1 106 ? -4.068 5.885 5.772 1.00 87.75 106 ALA A C 1
ATOM 822 O O . ALA A 1 106 ? -4.644 5.163 4.959 1.00 87.75 106 ALA A O 1
ATOM 823 N N . HIS A 1 107 ? -2.898 5.562 6.326 1.00 88.44 107 HIS A N 1
ATOM 824 C CA . HIS A 1 107 ? -2.180 4.309 6.083 1.00 88.44 107 HIS A CA 1
ATOM 825 C C . HIS A 1 107 ? -3.057 3.090 6.424 1.00 88.44 107 HIS A C 1
ATOM 827 O O . HIS A 1 107 ? -3.333 2.251 5.567 1.00 88.44 107 HIS A O 1
ATOM 833 N N . GLU A 1 108 ? -3.596 3.049 7.646 1.00 82.44 108 GLU A N 1
ATOM 834 C CA . GLU A 1 108 ? -4.450 1.949 8.116 1.00 82.44 108 GLU A CA 1
ATOM 835 C C . GLU A 1 108 ? -5.774 1.849 7.335 1.00 82.44 108 GLU A C 1
ATOM 837 O O . GLU A 1 108 ? -6.269 0.752 7.061 1.00 82.44 108 GLU A O 1
ATOM 842 N N . ALA A 1 109 ? -6.353 2.985 6.932 1.00 86.50 109 ALA A N 1
ATOM 843 C CA . ALA A 1 109 ? -7.543 3.001 6.084 1.00 86.50 109 ALA A CA 1
ATOM 844 C C . ALA A 1 109 ? -7.273 2.381 4.704 1.00 86.50 109 ALA A C 1
ATOM 846 O O . ALA A 1 109 ? -8.121 1.647 4.195 1.00 86.50 109 ALA A O 1
ATOM 847 N N . CYS A 1 110 ? -6.092 2.609 4.120 1.00 91.00 110 CYS A N 1
ATOM 848 C CA . CYS A 1 110 ? -5.738 2.036 2.824 1.00 91.00 110 CYS A CA 1
ATOM 849 C C . CYS A 1 110 ? -5.554 0.518 2.846 1.00 91.00 110 CYS A C 1
ATOM 851 O O . CYS A 1 110 ? -5.993 -0.132 1.895 1.00 91.00 110 CYS A O 1
ATOM 853 N N . HIS A 1 111 ? -5.037 -0.067 3.930 1.00 87.00 111 HIS A N 1
ATOM 854 C CA . HIS A 1 111 ? -5.066 -1.525 4.099 1.00 87.00 111 HIS A CA 1
ATOM 855 C C . HIS A 1 111 ? -6.497 -2.071 4.032 1.00 87.00 111 HIS A C 1
ATOM 857 O O . HIS A 1 111 ? -6.780 -3.027 3.308 1.00 87.00 111 HIS A O 1
ATOM 863 N N . LEU A 1 112 ? -7.431 -1.449 4.758 1.00 86.25 112 LEU A N 1
ATOM 864 C CA . LEU A 1 112 ? -8.819 -1.914 4.794 1.00 86.25 112 LEU A CA 1
ATOM 865 C C . LEU A 1 112 ? -9.556 -1.691 3.474 1.00 86.25 112 LEU A C 1
ATOM 867 O O . LEU A 1 112 ? -10.279 -2.585 3.037 1.00 86.25 112 LEU A O 1
ATOM 871 N N . TRP A 1 113 ? -9.352 -0.558 2.801 1.00 91.50 113 TRP A N 1
ATOM 872 C CA . TRP A 1 113 ? -9.899 -0.364 1.458 1.00 91.50 113 TRP A CA 1
ATOM 873 C C . TRP A 1 113 ? -9.355 -1.399 0.473 1.00 91.50 113 TRP A C 1
ATOM 875 O O . TRP A 1 113 ? -10.136 -1.941 -0.306 1.00 91.50 113 TRP A O 1
ATOM 885 N N . LEU A 1 114 ? -8.058 -1.725 0.528 1.00 93.12 114 LEU A N 1
ATOM 886 C CA . LEU A 1 114 ? -7.470 -2.767 -0.314 1.00 93.12 114 LEU A CA 1
ATOM 887 C C . LEU A 1 114 ? -8.094 -4.142 -0.039 1.00 93.12 114 LEU A C 1
ATOM 889 O O . LEU A 1 114 ? -8.431 -4.859 -0.981 1.00 93.12 114 LEU A O 1
ATOM 893 N N . ILE A 1 115 ? -8.293 -4.496 1.234 1.00 88.75 115 ILE A N 1
ATOM 894 C CA . ILE A 1 115 ? -8.953 -5.745 1.637 1.00 88.75 115 ILE A CA 1
ATOM 895 C C . ILE A 1 115 ? -10.380 -5.819 1.082 1.00 88.75 115 ILE A C 1
ATOM 897 O O . ILE A 1 115 ? -10.772 -6.835 0.508 1.00 88.75 115 ILE A O 1
ATOM 901 N N . GLU A 1 116 ? -11.164 -4.751 1.221 1.00 88.50 116 GLU A N 1
ATOM 902 C CA . GLU A 1 116 ? -12.546 -4.736 0.739 1.00 88.50 116 GLU A CA 1
ATOM 903 C C . GLU A 1 116 ? -12.627 -4.703 -0.794 1.00 88.50 116 GLU A C 1
ATOM 905 O O . GLU A 1 116 ? -13.496 -5.352 -1.378 1.00 88.50 116 GLU A O 1
ATOM 910 N N . LEU A 1 117 ? -11.695 -4.026 -1.471 1.00 93.69 117 LEU A N 1
ATOM 911 C CA . LEU A 1 117 ? -11.566 -4.085 -2.929 1.00 93.69 117 LEU A CA 1
ATOM 912 C C . LEU A 1 117 ? -11.242 -5.507 -3.399 1.00 93.69 117 LEU A C 1
ATOM 914 O O . LEU A 1 117 ? -11.901 -6.019 -4.304 1.00 93.69 117 LEU A O 1
ATOM 918 N N . ALA A 1 118 ? -10.273 -6.172 -2.765 1.00 92.69 118 ALA A N 1
ATOM 919 C CA . ALA A 1 118 ? -9.920 -7.557 -3.062 1.00 92.69 118 ALA A CA 1
ATOM 920 C C . ALA A 1 118 ? -11.133 -8.486 -2.910 1.00 92.69 118 ALA A C 1
ATOM 922 O O . ALA A 1 118 ? -11.434 -9.279 -3.807 1.00 92.69 118 ALA A O 1
ATOM 923 N N . LYS A 1 119 ? -11.901 -8.306 -1.833 1.00 90.25 119 LYS A N 1
ATOM 924 C CA . LYS A 1 119 ? -13.144 -9.035 -1.583 1.00 90.25 119 LYS A CA 1
ATOM 925 C C . LYS A 1 119 ? -14.196 -8.801 -2.664 1.00 90.25 119 LYS A C 1
ATOM 927 O O . LYS A 1 119 ? -14.788 -9.760 -3.154 1.00 90.25 119 LYS A O 1
ATOM 932 N N . GLN A 1 120 ? -14.401 -7.558 -3.105 1.00 92.00 120 GLN A N 1
ATOM 933 C CA . GLN A 1 120 ? -15.296 -7.256 -4.233 1.00 92.00 120 GLN A CA 1
ATOM 934 C C . GLN A 1 120 ? -14.856 -7.936 -5.539 1.00 92.00 120 GLN A C 1
ATOM 936 O O . GLN A 1 120 ? -15.689 -8.191 -6.407 1.00 92.00 120 GLN A O 1
ATOM 941 N N . ARG A 1 121 ? -13.561 -8.243 -5.680 1.00 94.12 121 ARG A N 1
ATOM 942 C CA . ARG A 1 121 ? -12.988 -9.010 -6.798 1.00 94.12 121 ARG A CA 1
ATOM 943 C C . ARG A 1 121 ? -12.915 -10.523 -6.528 1.00 94.12 121 ARG A C 1
ATOM 945 O O . ARG A 1 121 ? -12.322 -11.259 -7.310 1.00 94.12 121 ARG A O 1
ATOM 952 N N . GLY A 1 122 ? -13.550 -11.008 -5.458 1.00 93.00 122 GLY A N 1
ATOM 953 C CA . GLY A 1 122 ? -13.666 -12.432 -5.130 1.00 93.00 122 GLY A CA 1
ATOM 954 C C . GLY A 1 122 ? -12.485 -13.021 -4.354 1.00 93.00 122 GLY A C 1
ATOM 955 O O . GLY A 1 122 ? -12.425 -14.238 -4.180 1.00 93.00 122 GLY A O 1
ATOM 956 N N . LEU A 1 123 ? -11.554 -12.190 -3.876 1.00 91.62 123 LEU A N 1
ATOM 957 C CA . LEU A 1 123 ? -10.455 -12.606 -3.007 1.00 91.62 123 LEU A CA 1
ATOM 958 C C . LEU A 1 123 ? -10.828 -12.343 -1.548 1.00 91.62 123 LEU A C 1
ATOM 960 O O . LEU A 1 123 ? -10.722 -11.230 -1.049 1.00 91.62 123 LEU A O 1
ATOM 964 N N . GLU A 1 124 ? -11.297 -13.387 -0.871 1.00 88.12 124 GLU A N 1
ATOM 965 C CA . GLU A 1 124 ? -11.708 -13.314 0.533 1.00 88.12 124 GLU A CA 1
ATOM 966 C C . GLU A 1 124 ? -10.512 -13.367 1.495 1.00 88.12 124 GLU A C 1
ATOM 968 O O . GLU A 1 124 ? -9.509 -14.045 1.248 1.00 88.12 124 GLU A O 1
ATOM 973 N N . GLN A 1 125 ? -10.656 -12.733 2.659 1.00 80.56 125 GLN A N 1
ATOM 974 C CA . GLN A 1 125 ? -9.695 -12.882 3.749 1.00 80.56 125 GLN A CA 1
ATOM 975 C C . GLN A 1 125 ? -9.718 -14.313 4.306 1.00 80.56 125 GLN A C 1
ATOM 977 O O . GLN A 1 125 ? -10.745 -14.810 4.776 1.00 80.56 125 GLN A O 1
ATOM 982 N N . VAL A 1 126 ? -8.559 -14.969 4.330 1.00 78.25 126 VAL A N 1
ATOM 983 C CA . VAL A 1 126 ? -8.381 -16.282 4.950 1.00 78.25 126 VAL A CA 1
ATOM 984 C C . VAL A 1 126 ? -7.885 -16.088 6.378 1.00 78.25 126 VAL A C 1
ATOM 986 O O . VAL A 1 126 ? -6.821 -15.524 6.620 1.00 78.25 126 VAL A O 1
ATOM 989 N N . LYS A 1 127 ? -8.640 -16.591 7.360 1.00 65.62 127 LYS A N 1
ATOM 990 C CA . LYS A 1 127 ? -8.239 -16.513 8.773 1.00 65.62 127 LYS A CA 1
ATOM 991 C C . LYS A 1 127 ? -6.936 -17.285 9.014 1.00 65.62 127 LYS A C 1
ATOM 993 O O . LYS A 1 127 ? -6.947 -18.515 9.064 1.00 65.62 127 LYS A O 1
ATOM 998 N N . GLN A 1 128 ? -5.835 -16.575 9.252 1.00 57.38 128 GLN A N 1
ATOM 999 C CA . GLN A 1 128 ? -4.537 -17.165 9.598 1.00 57.38 128 GLN A CA 1
ATOM 1000 C C . GLN A 1 128 ? -4.399 -17.422 11.114 1.00 57.38 128 GLN A C 1
ATOM 1002 O O . GLN A 1 128 ? -3.549 -16.869 11.809 1.00 57.38 128 GLN A O 1
ATOM 1007 N N . GLY A 1 129 ? -5.242 -18.305 11.657 1.00 56.84 129 GLY A N 1
ATOM 1008 C CA . GLY A 1 129 ? -5.121 -18.758 13.049 1.00 56.84 129 GLY A CA 1
ATOM 1009 C C . GLY A 1 129 ? -5.278 -17.641 14.096 1.00 56.84 129 GLY A C 1
ATOM 1010 O O . GLY A 1 129 ? -6.242 -16.884 14.054 1.00 56.84 129 GLY A O 1
ATOM 1011 N N . TYR A 1 130 ? -4.371 -17.598 15.083 1.00 42.00 130 TYR A N 1
ATOM 1012 C CA . TYR A 1 130 ? -4.404 -16.652 16.216 1.00 42.00 130 TYR A CA 1
ATOM 1013 C C . TYR A 1 130 ? -3.635 -15.349 15.968 1.00 42.00 130 TYR A C 1
ATOM 1015 O O . TYR A 1 130 ? -3.630 -14.476 16.837 1.00 42.00 130 TYR A O 1
ATOM 1023 N N . LEU A 1 131 ? -2.927 -15.245 14.844 1.00 42.94 131 LEU A N 1
ATOM 1024 C CA . LEU A 1 131 ? -2.131 -14.068 14.529 1.00 42.94 131 LEU A CA 1
ATOM 1025 C C . LEU A 1 131 ? -3.027 -13.069 13.785 1.00 42.94 131 LEU A C 1
ATOM 1027 O O . LEU A 1 131 ? -3.713 -13.473 12.844 1.00 42.94 131 LEU A O 1
ATOM 1031 N N . PRO A 1 132 ? -3.068 -11.789 14.199 1.00 44.94 132 PRO A N 1
ATOM 1032 C CA . PRO A 1 132 ? -3.680 -10.755 13.379 1.00 44.94 132 PRO A CA 1
ATOM 1033 C C . PRO A 1 132 ? -2.927 -10.720 12.048 1.00 44.94 132 PRO A C 1
ATOM 1035 O O . PRO A 1 132 ? -1.708 -10.547 12.051 1.00 44.94 132 PRO A O 1
ATOM 1038 N N . SER A 1 133 ? -3.625 -10.915 10.930 1.00 47.88 133 SER A N 1
ATOM 1039 C CA . SER A 1 133 ? -3.057 -10.601 9.623 1.00 47.88 133 SER A CA 1
ATOM 1040 C C . SER A 1 133 ? -2.924 -9.086 9.542 1.00 47.88 133 SER A C 1
ATOM 1042 O O . SER A 1 133 ? -3.925 -8.377 9.663 1.00 47.88 133 SER A O 1
ATOM 1044 N N . TYR A 1 134 ? -1.693 -8.606 9.402 1.00 56.00 134 TYR A N 1
ATOM 1045 C CA . TYR A 1 134 ? -1.444 -7.246 8.947 1.00 56.00 134 TYR A CA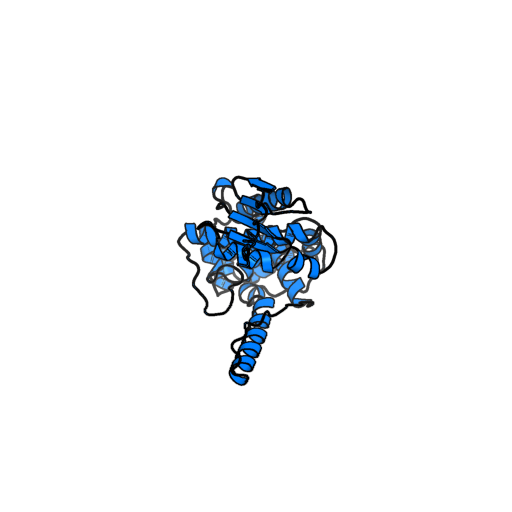 1
ATOM 1046 C C . TYR A 1 134 ? -1.708 -7.263 7.440 1.00 56.00 134 TYR A C 1
ATOM 1048 O O . TYR A 1 134 ? -1.180 -8.135 6.752 1.00 56.00 134 TYR A O 1
ATOM 1056 N N . GLY A 1 135 ? -2.648 -6.444 6.972 1.00 72.25 135 GLY A N 1
ATOM 1057 C CA . GLY A 1 135 ? -3.053 -6.486 5.571 1.00 72.25 135 GLY A CA 1
ATOM 1058 C C . GLY A 1 135 ? -3.917 -7.669 5.131 1.00 72.25 135 GLY A C 1
ATOM 1059 O O . GLY A 1 135 ? -4.549 -8.389 5.923 1.00 72.25 135 GLY A O 1
ATOM 1060 N N . HIS A 1 136 ? -3.971 -7.862 3.812 1.00 83.75 136 HIS A N 1
ATOM 1061 C CA . HIS A 1 136 ? -4.694 -8.970 3.194 1.00 83.75 136 HIS A CA 1
ATOM 1062 C C . HIS A 1 136 ? -3.890 -10.283 3.236 1.00 83.75 136 HIS A C 1
ATOM 1064 O O . HIS A 1 136 ? -2.821 -10.403 2.651 1.00 83.75 136 HIS A O 1
ATOM 1070 N N . SER A 1 137 ? -4.459 -11.329 3.839 1.00 81.38 137 SER A N 1
ATOM 1071 C CA . SER A 1 137 ? -3.825 -12.636 4.116 1.00 81.38 137 SER A CA 1
ATOM 1072 C C . SER A 1 137 ? -3.301 -13.422 2.909 1.00 81.38 137 SER A C 1
ATOM 1074 O O . SER A 1 137 ? -2.605 -14.423 3.093 1.00 81.38 137 SER A O 1
ATOM 1076 N N . GLN A 1 138 ? -3.684 -13.032 1.694 1.00 87.25 138 GLN A N 1
ATOM 1077 C CA . GLN A 1 138 ? -3.237 -13.667 0.453 1.00 87.25 138 GLN A CA 1
ATOM 1078 C C . GLN A 1 138 ? -2.214 -12.823 -0.317 1.00 87.25 138 GLN A C 1
ATOM 1080 O O . GLN A 1 138 ? -1.675 -13.306 -1.309 1.00 87.25 138 GLN A O 1
ATOM 1085 N N . PHE A 1 139 ? -1.957 -11.582 0.101 1.00 90.44 139 PHE A N 1
ATOM 1086 C CA . PHE A 1 139 ? -0.969 -10.722 -0.545 1.00 90.44 139 PHE A CA 1
ATOM 1087 C C . PHE A 1 139 ? 0.377 -10.840 0.152 1.00 90.44 139 PHE A C 1
ATOM 1089 O O . PHE A 1 139 ? 0.457 -11.131 1.343 1.00 90.44 139 PHE A O 1
ATOM 1096 N N . ASN A 1 140 ? 1.441 -10.642 -0.617 1.00 91.44 140 ASN A N 1
ATOM 1097 C CA . ASN A 1 140 ? 2.763 -10.447 -0.053 1.00 91.44 140 ASN A CA 1
ATOM 1098 C C . ASN A 1 140 ? 2.846 -9.057 0.582 1.00 91.44 140 ASN A C 1
ATOM 1100 O O . ASN A 1 140 ? 2.325 -8.080 0.037 1.00 91.44 140 ASN A O 1
ATOM 1104 N N . ASP A 1 141 ? 3.575 -8.977 1.690 1.00 89.44 141 ASP A N 1
ATOM 1105 C CA . ASP A 1 141 ? 3.639 -7.786 2.540 1.00 89.44 141 ASP A CA 1
ATOM 1106 C C . ASP A 1 141 ? 4.195 -6.549 1.817 1.00 89.44 141 ASP A C 1
ATOM 1108 O O . ASP A 1 141 ? 3.820 -5.426 2.139 1.00 89.44 141 ASP A O 1
ATOM 1112 N N . TRP A 1 142 ? 5.049 -6.729 0.798 1.00 93.75 142 TRP A N 1
ATOM 1113 C CA . TRP A 1 142 ? 5.540 -5.609 -0.014 1.00 93.75 142 TRP A CA 1
ATOM 1114 C C . TRP A 1 142 ? 4.405 -4.847 -0.693 1.00 93.75 142 TRP A C 1
ATOM 1116 O O . TRP A 1 142 ? 4.454 -3.625 -0.756 1.00 93.75 142 TRP A O 1
ATOM 1126 N N . PHE A 1 143 ? 3.391 -5.551 -1.204 1.00 95.50 143 PHE A N 1
ATOM 1127 C CA . PHE A 1 143 ? 2.306 -4.925 -1.951 1.00 95.50 143 PHE A CA 1
ATOM 1128 C C . PHE A 1 143 ? 1.356 -4.211 -1.000 1.00 95.50 143 PHE A C 1
ATOM 1130 O O . PHE A 1 143 ? 0.973 -3.071 -1.250 1.00 95.50 143 PHE A O 1
ATOM 1137 N N . ASP A 1 144 ? 1.021 -4.874 0.103 1.00 91.69 144 ASP A N 1
ATOM 1138 C CA . ASP A 1 144 ? 0.128 -4.347 1.125 1.00 91.69 144 ASP A CA 1
ATOM 1139 C C . ASP A 1 144 ? 0.704 -3.064 1.763 1.00 91.69 144 ASP A C 1
ATOM 1141 O O . ASP A 1 144 ? 0.042 -2.023 1.751 1.00 91.69 144 ASP A O 1
ATOM 1145 N N . GLU A 1 145 ? 1.987 -3.071 2.157 1.00 90.62 145 GLU A N 1
ATOM 1146 C CA . GLU A 1 145 ? 2.655 -1.861 2.656 1.00 90.62 145 GLU A CA 1
ATOM 1147 C C . GLU A 1 145 ? 2.892 -0.814 1.572 1.00 90.62 145 GLU A C 1
ATOM 1149 O O . GLU A 1 145 ? 2.774 0.375 1.849 1.00 90.62 145 GLU A O 1
ATOM 1154 N N . MET A 1 146 ? 3.247 -1.201 0.342 1.00 95.25 146 MET A N 1
ATOM 1155 C CA . MET A 1 146 ? 3.411 -0.238 -0.752 1.00 95.25 146 MET A CA 1
ATOM 1156 C C . MET A 1 146 ? 2.117 0.551 -0.969 1.00 95.25 146 MET A C 1
ATOM 1158 O O . MET A 1 146 ? 2.168 1.773 -1.106 1.00 95.25 146 MET A O 1
ATOM 1162 N N . VAL A 1 147 ? 0.966 -0.127 -0.959 1.00 95.31 147 VAL A N 1
ATOM 1163 C CA . VAL A 1 147 ? -0.344 0.518 -1.087 1.00 95.31 147 VAL A CA 1
ATOM 1164 C C . VAL A 1 147 ? -0.614 1.459 0.088 1.00 95.31 147 VAL A C 1
ATOM 1166 O O . VAL A 1 147 ? -0.986 2.611 -0.132 1.00 95.31 147 VAL A O 1
ATOM 1169 N N . ALA A 1 148 ? -0.394 1.016 1.326 1.00 91.25 148 ALA A N 1
ATOM 1170 C CA . ALA A 1 148 ? -0.657 1.844 2.500 1.00 91.25 148 ALA A CA 1
ATOM 1171 C C . ALA A 1 148 ? 0.294 3.045 2.620 1.00 91.25 148 ALA A C 1
ATOM 1173 O O . ALA A 1 148 ? -0.143 4.161 2.906 1.00 91.25 148 ALA A O 1
ATOM 1174 N N . VAL A 1 149 ? 1.580 2.862 2.314 1.00 91.88 149 VAL A N 1
ATOM 1175 C CA . VAL A 1 149 ? 2.576 3.943 2.283 1.00 91.88 149 VAL A CA 1
ATOM 1176 C C . VAL A 1 149 ? 2.281 4.950 1.174 1.00 91.88 149 VAL A C 1
ATOM 1178 O O . VAL A 1 149 ? 2.457 6.149 1.382 1.00 91.88 149 VAL A O 1
ATOM 1181 N N . ALA A 1 150 ? 1.786 4.511 0.014 1.00 93.56 150 ALA A N 1
ATOM 1182 C CA . ALA A 1 150 ? 1.392 5.423 -1.061 1.00 93.56 150 ALA A CA 1
ATOM 1183 C C . ALA A 1 150 ? 0.265 6.385 -0.645 1.00 93.56 150 ALA A C 1
ATOM 1185 O O . ALA A 1 150 ? 0.171 7.484 -1.196 1.00 93.56 150 ALA A O 1
ATOM 1186 N N . CYS A 1 151 ? -0.558 5.986 0.329 1.00 92.44 151 CYS A N 1
ATOM 1187 C CA . CYS A 1 151 ? -1.640 6.788 0.895 1.00 92.44 151 CYS A CA 1
ATOM 1188 C C . CYS A 1 151 ? -1.206 7.753 2.005 1.00 92.44 151 CYS A C 1
ATOM 1190 O O . CYS A 1 151 ? -2.004 8.584 2.448 1.00 92.44 151 CYS A O 1
ATOM 1192 N N . GLU A 1 152 ? 0.028 7.640 2.496 1.00 90.12 152 GLU A N 1
ATOM 1193 C CA . GLU A 1 152 ? 0.529 8.519 3.545 1.00 90.12 152 GLU A CA 1
ATOM 1194 C C . GLU A 1 152 ? 0.705 9.956 3.037 1.00 90.12 152 GLU A C 1
ATOM 1196 O O . GLU A 1 152 ? 1.046 10.219 1.878 1.00 90.12 152 GLU A O 1
ATOM 1201 N N . GLN A 1 153 ? 0.519 10.909 3.952 1.00 85.00 153 GLN A N 1
ATOM 1202 C CA . GLN A 1 153 ? 0.629 12.340 3.680 1.00 85.00 153 GLN A CA 1
ATOM 1203 C C . GLN A 1 153 ? 1.450 13.101 4.720 1.00 85.00 153 GLN A C 1
ATOM 1205 O O . GLN A 1 153 ? 1.791 12.582 5.788 1.00 85.00 153 GLN A O 1
ATOM 1210 N N . GLY A 1 154 ? 1.752 14.357 4.381 1.00 84.12 154 GLY A N 1
ATOM 1211 C CA . GLY A 1 154 ? 2.415 15.318 5.257 1.00 84.12 154 GLY A CA 1
ATOM 1212 C C . GLY A 1 154 ? 3.847 14.925 5.610 1.00 84.12 154 GLY A C 1
ATOM 1213 O O . GLY A 1 154 ? 4.519 14.213 4.860 1.00 84.12 154 GLY A O 1
ATOM 1214 N N . ALA A 1 155 ? 4.296 15.373 6.783 1.00 80.75 155 ALA A N 1
ATOM 1215 C CA . ALA A 1 155 ? 5.675 15.216 7.233 1.00 80.75 155 ALA A CA 1
ATOM 1216 C C . ALA A 1 155 ? 6.151 13.754 7.270 1.00 80.75 155 ALA A C 1
ATOM 1218 O O . ALA A 1 155 ? 7.313 13.495 6.976 1.00 80.75 155 ALA A O 1
ATOM 1219 N N . LEU A 1 156 ? 5.274 12.788 7.581 1.00 80.50 156 LEU A N 1
ATOM 1220 C CA . LEU A 1 156 ? 5.642 11.365 7.590 1.00 80.50 156 LEU A CA 1
ATOM 1221 C C . LEU A 1 156 ? 5.995 10.870 6.180 1.00 80.50 156 LEU A C 1
ATOM 1223 O O . LEU A 1 156 ? 7.048 10.267 5.975 1.00 80.50 156 LEU A O 1
ATOM 1227 N N . ALA A 1 157 ? 5.142 11.170 5.202 1.00 85.00 157 ALA A N 1
ATOM 1228 C CA . ALA A 1 157 ? 5.362 10.759 3.822 1.00 85.00 157 ALA A CA 1
ATOM 1229 C C . ALA A 1 157 ? 6.568 11.485 3.203 1.00 85.00 157 ALA A C 1
ATOM 1231 O O . ALA A 1 157 ? 7.345 10.890 2.459 1.00 85.00 157 ALA A O 1
ATOM 1232 N N . GLU A 1 158 ? 6.766 12.764 3.537 1.00 84.81 158 GLU A N 1
ATOM 1233 C CA . GLU A 1 158 ? 7.972 13.514 3.166 1.00 84.81 158 GLU A CA 1
ATOM 1234 C C . GLU A 1 158 ? 9.232 12.913 3.790 1.00 84.81 158 GLU A C 1
ATOM 1236 O O . GLU A 1 158 ? 10.204 12.676 3.078 1.00 84.81 158 GLU A O 1
ATOM 1241 N N . GLN A 1 159 ? 9.205 12.579 5.083 1.00 83.25 159 GLN A N 1
ATOM 1242 C CA . GLN A 1 159 ? 10.326 11.947 5.774 1.00 83.25 159 GLN A CA 1
ATOM 1243 C C . GLN A 1 159 ? 10.728 10.630 5.104 1.00 83.25 159 GLN A C 1
ATOM 1245 O O . GLN A 1 159 ? 11.919 10.373 4.936 1.00 83.25 159 GLN A O 1
ATOM 1250 N N . ARG A 1 160 ? 9.763 9.794 4.697 1.00 83.31 160 ARG A N 1
ATOM 1251 C CA . ARG A 1 160 ? 10.068 8.537 3.993 1.00 83.31 160 ARG A CA 1
ATOM 1252 C C . ARG A 1 160 ? 10.688 8.761 2.613 1.00 83.31 160 ARG A C 1
ATOM 1254 O O . ARG A 1 160 ? 11.491 7.941 2.186 1.00 83.31 160 ARG A O 1
ATOM 1261 N N . ARG A 1 161 ? 10.338 9.858 1.938 1.00 83.38 161 ARG A N 1
ATOM 1262 C CA . ARG A 1 161 ? 10.855 10.210 0.606 1.00 83.38 161 ARG A CA 1
ATOM 1263 C C . ARG A 1 161 ? 12.154 11.004 0.632 1.00 83.38 161 ARG A C 1
ATOM 1265 O O . ARG A 1 161 ? 12.842 11.045 -0.371 1.00 83.38 161 ARG A O 1
ATOM 1272 N N . GLN A 1 162 ? 12.496 11.661 1.731 1.00 83.25 162 GLN A N 1
ATOM 1273 C CA . GLN A 1 162 ? 13.695 12.505 1.803 1.00 83.25 162 GLN A CA 1
ATOM 1274 C C . GLN A 1 162 ? 14.842 11.859 2.580 1.00 83.25 162 GLN A C 1
ATOM 1276 O O . GLN A 1 162 ? 15.973 12.320 2.476 1.00 83.25 162 GLN A O 1
ATOM 1281 N N . ALA A 1 163 ? 14.563 10.832 3.384 1.00 80.75 163 ALA A N 1
ATOM 1282 C CA . ALA A 1 163 ? 15.588 10.150 4.156 1.00 80.75 163 ALA A CA 1
ATOM 1283 C C . ALA A 1 163 ? 16.316 9.091 3.320 1.00 80.75 163 ALA A C 1
ATOM 1285 O O . ALA A 1 163 ? 15.677 8.263 2.667 1.00 80.75 163 ALA A O 1
ATOM 1286 N N . ASP A 1 164 ? 17.642 9.066 3.444 1.00 85.50 164 ASP A N 1
ATOM 1287 C CA . ASP A 1 164 ? 18.474 7.983 2.927 1.00 85.50 164 ASP A CA 1
ATOM 1288 C C . ASP A 1 164 ? 18.036 6.634 3.515 1.00 85.50 164 ASP A C 1
ATOM 1290 O O . ASP A 1 164 ? 17.577 6.540 4.665 1.00 85.50 164 ASP A O 1
ATOM 1294 N N . PHE A 1 165 ? 18.196 5.573 2.728 1.00 89.69 165 PHE A N 1
ATOM 1295 C CA . PHE A 1 165 ? 17.907 4.203 3.139 1.00 89.69 165 PHE A CA 1
ATOM 1296 C C . PHE A 1 165 ? 18.888 3.220 2.513 1.00 89.69 165 PHE A C 1
ATOM 1298 O O . PHE A 1 165 ? 19.457 3.474 1.449 1.00 89.69 165 PHE A O 1
ATOM 1305 N N . SER A 1 166 ? 19.070 2.074 3.162 1.00 92.06 166 SER A N 1
ATOM 1306 C CA . SER A 1 166 ? 19.825 0.967 2.586 1.00 92.06 166 SER A CA 1
ATOM 1307 C C . SER A 1 166 ? 18.945 0.231 1.584 1.00 92.06 166 SER A C 1
ATOM 1309 O O . SER A 1 166 ? 17.898 -0.304 1.946 1.00 92.06 166 SER A O 1
ATOM 1311 N N . PHE A 1 167 ? 19.370 0.181 0.321 1.00 94.50 167 PHE A N 1
ATOM 1312 C CA . PHE A 1 167 ? 18.630 -0.534 -0.715 1.00 94.50 167 PHE A CA 1
ATOM 1313 C C . PHE A 1 167 ? 18.475 -2.020 -0.363 1.00 94.50 167 PHE A C 1
ATOM 1315 O O . PHE A 1 167 ? 19.465 -2.736 -0.186 1.00 94.50 167 PHE A O 1
ATOM 1322 N N . ILE A 1 168 ? 17.231 -2.491 -0.307 1.00 94.88 168 ILE A N 1
ATOM 1323 C CA . ILE A 1 168 ? 16.884 -3.899 -0.143 1.00 94.88 168 ILE A CA 1
ATOM 1324 C C . ILE A 1 168 ? 16.793 -4.506 -1.551 1.00 94.88 168 ILE A C 1
ATOM 1326 O O . ILE A 1 168 ? 15.937 -4.073 -2.328 1.00 94.88 168 ILE A O 1
ATOM 1330 N N . PRO A 1 169 ? 17.616 -5.515 -1.905 1.00 96.81 169 PRO A N 1
ATOM 1331 C CA . PRO A 1 169 ? 17.519 -6.187 -3.202 1.00 96.81 169 PRO A CA 1
ATOM 1332 C C . PRO A 1 169 ? 16.081 -6.617 -3.502 1.00 96.81 169 PRO A C 1
ATOM 1334 O O . PRO A 1 169 ? 15.408 -7.138 -2.609 1.00 96.81 169 PRO A O 1
ATOM 1337 N N . LEU A 1 170 ? 15.600 -6.434 -4.735 1.00 97.44 170 LEU A N 1
ATOM 1338 C CA . LEU A 1 170 ? 14.195 -6.686 -5.074 1.00 97.44 170 LEU A CA 1
ATOM 1339 C C . LEU A 1 170 ? 13.804 -8.146 -4.854 1.00 97.44 170 LEU A C 1
ATOM 1341 O O . LEU A 1 170 ? 12.691 -8.415 -4.413 1.00 97.44 170 LEU A O 1
ATOM 1345 N N . ALA A 1 171 ? 14.730 -9.083 -5.071 1.00 96.81 171 ALA A N 1
ATOM 1346 C CA . ALA A 1 171 ? 14.527 -10.490 -4.727 1.00 96.81 171 ALA A CA 1
ATOM 1347 C C . ALA A 1 171 ? 14.104 -10.673 -3.254 1.00 96.81 171 ALA A C 1
ATOM 1349 O O . ALA A 1 171 ? 13.196 -11.447 -2.950 1.00 96.81 171 ALA A O 1
ATOM 1350 N N . THR A 1 172 ? 14.745 -9.930 -2.348 1.00 95.12 172 THR A N 1
ATOM 1351 C CA . THR A 1 172 ? 14.448 -9.940 -0.914 1.00 95.12 172 THR A CA 1
ATOM 1352 C C . THR A 1 172 ? 13.189 -9.133 -0.617 1.00 95.12 172 THR A C 1
ATOM 1354 O O . THR A 1 172 ? 12.257 -9.657 -0.019 1.00 95.12 172 THR A O 1
ATOM 1357 N N . TYR A 1 173 ? 13.118 -7.882 -1.077 1.00 95.56 173 TYR A N 1
ATOM 1358 C CA . TYR A 1 173 ? 11.995 -6.978 -0.818 1.00 95.56 173 TYR A CA 1
ATOM 1359 C C . TYR A 1 173 ? 10.639 -7.575 -1.234 1.00 95.56 173 TYR A C 1
ATOM 1361 O O . TYR A 1 173 ? 9.682 -7.485 -0.473 1.00 95.56 173 TYR A O 1
ATOM 1369 N N . LEU A 1 174 ? 10.568 -8.241 -2.392 1.00 96.00 174 LEU A N 1
ATOM 1370 C CA . LEU A 1 174 ? 9.327 -8.802 -2.944 1.00 96.00 174 LEU A CA 1
ATOM 1371 C C . LEU A 1 174 ? 8.860 -10.104 -2.274 1.00 96.00 174 LEU A C 1
ATOM 1373 O O . LEU A 1 174 ? 7.763 -10.575 -2.567 1.00 96.00 174 LEU A O 1
ATOM 1377 N N . THR A 1 175 ? 9.679 -10.715 -1.417 1.00 90.81 175 THR A N 1
ATOM 1378 C CA . THR A 1 175 ? 9.378 -12.025 -0.810 1.00 90.81 175 THR A CA 1
ATOM 1379 C C . THR A 1 175 ? 9.491 -12.037 0.703 1.00 90.81 175 THR A C 1
ATOM 1381 O O . THR A 1 175 ? 9.013 -12.975 1.346 1.00 90.81 175 THR A O 1
ATOM 1384 N N . GLN A 1 176 ? 10.143 -11.030 1.283 1.00 85.81 176 GLN A N 1
ATOM 1385 C CA . GLN A 1 176 ? 10.322 -10.973 2.716 1.00 85.81 176 GLN A CA 1
ATOM 1386 C C . GLN A 1 176 ? 8.982 -10.754 3.407 1.00 85.81 176 GLN A C 1
ATOM 1388 O O . GLN A 1 176 ? 8.127 -9.991 2.959 1.00 85.81 176 GLN A O 1
ATOM 1393 N N . MET A 1 177 ? 8.840 -11.427 4.538 1.00 81.31 177 MET A N 1
ATOM 1394 C CA . MET A 1 177 ? 7.781 -11.143 5.486 1.00 81.31 177 MET A CA 1
ATOM 1395 C C . MET A 1 177 ? 7.978 -9.739 6.060 1.00 81.31 177 MET A C 1
ATOM 1397 O O . MET A 1 177 ? 9.110 -9.272 6.217 1.00 81.31 177 MET A O 1
ATOM 1401 N N . HIS A 1 178 ? 6.881 -9.088 6.423 1.00 76.94 178 HIS A N 1
ATOM 1402 C CA . HIS A 1 178 ? 6.890 -7.774 7.022 1.00 76.94 178 HIS A CA 1
ATOM 1403 C C . HIS A 1 178 ? 7.801 -7.785 8.262 1.00 76.94 178 HIS A C 1
ATOM 1405 O O . HIS A 1 178 ? 7.566 -8.593 9.173 1.00 76.94 178 HIS A O 1
ATOM 1411 N N . PRO A 1 179 ? 8.802 -6.887 8.369 1.00 69.31 179 PRO A N 1
ATOM 1412 C CA . PRO A 1 179 ? 9.769 -6.921 9.471 1.00 69.31 179 PRO A CA 1
ATOM 1413 C C . PRO A 1 179 ? 9.136 -6.835 10.872 1.00 69.31 179 PRO A C 1
ATOM 1415 O O . PRO A 1 179 ? 9.696 -7.334 11.852 1.00 69.31 179 PRO A O 1
ATOM 1418 N N . VAL A 1 180 ? 7.945 -6.230 10.996 1.00 66.06 180 VAL A N 1
ATOM 1419 C CA . VAL A 1 180 ? 7.186 -6.224 12.264 1.00 66.06 180 VAL A CA 1
ATOM 1420 C C . VAL A 1 180 ? 6.552 -7.579 12.541 1.00 66.06 180 VAL A C 1
ATOM 1422 O O . VAL A 1 180 ? 6.549 -8.011 13.694 1.00 66.06 180 VAL A O 1
ATOM 1425 N N . TYR A 1 181 ? 6.032 -8.262 11.521 1.00 64.69 181 TYR A N 1
ATOM 1426 C CA . TYR A 1 181 ? 5.335 -9.531 11.703 1.00 64.69 181 TYR A CA 1
ATOM 1427 C C . TYR A 1 181 ? 6.298 -10.651 12.095 1.00 64.69 181 TYR A C 1
ATOM 1429 O O . TYR A 1 181 ? 5.993 -11.398 13.021 1.00 64.69 181 TYR A O 1
ATOM 1437 N N . GLU A 1 182 ? 7.502 -10.699 11.516 1.00 62.19 182 GLU A N 1
ATOM 1438 C CA . GLU A 1 182 ? 8.548 -11.647 11.933 1.00 62.19 182 GLU A CA 1
ATOM 1439 C C . GLU A 1 182 ? 8.834 -11.530 13.448 1.00 62.19 182 GLU A C 1
ATOM 1441 O O . GLU A 1 182 ? 8.901 -12.521 14.185 1.00 62.19 182 GLU A O 1
ATOM 1446 N N . ARG A 1 183 ? 8.891 -10.293 13.959 1.00 61.31 183 ARG A N 1
ATOM 1447 C CA . ARG A 1 183 ? 9.118 -10.010 15.385 1.00 61.31 183 ARG A CA 1
ATOM 1448 C C . ARG A 1 183 ? 7.891 -10.268 16.247 1.00 61.31 183 ARG A C 1
ATOM 1450 O O . ARG A 1 183 ? 8.021 -10.820 17.341 1.00 61.31 183 ARG A O 1
ATOM 1457 N N . MET A 1 184 ? 6.702 -9.896 15.777 1.00 60.03 184 MET A N 1
ATOM 1458 C CA . MET A 1 184 ? 5.441 -10.183 16.464 1.00 60.03 184 MET A CA 1
ATOM 1459 C C . MET A 1 184 ? 5.213 -11.683 16.583 1.00 60.03 184 MET A C 1
ATOM 1461 O O . MET A 1 184 ? 4.819 -12.147 17.647 1.00 60.03 184 MET A O 1
ATOM 1465 N N . GLN A 1 185 ? 5.500 -12.456 15.539 1.00 60.66 185 GLN A N 1
ATOM 1466 C CA . GLN A 1 185 ? 5.381 -13.906 15.560 1.00 60.66 185 GLN A CA 1
ATOM 1467 C C . GLN A 1 185 ? 6.321 -14.508 16.606 1.00 60.66 185 GLN A C 1
ATOM 1469 O O . GLN A 1 185 ? 5.885 -15.344 17.396 1.00 60.66 185 GLN A O 1
ATOM 1474 N N . ALA A 1 186 ? 7.564 -14.024 16.697 1.00 60.34 186 ALA A N 1
ATOM 1475 C CA . ALA A 1 186 ? 8.499 -14.435 17.742 1.00 60.34 186 ALA A CA 1
ATOM 1476 C C . ALA A 1 186 ? 8.001 -14.070 19.156 1.00 60.34 186 ALA A C 1
ATOM 1478 O O . ALA A 1 186 ? 8.053 -14.897 20.069 1.00 60.34 186 ALA A O 1
ATOM 1479 N N . GLN A 1 187 ? 7.464 -12.861 19.346 1.00 57.69 187 GLN A N 1
ATOM 1480 C CA . GLN A 1 187 ? 6.946 -12.400 20.640 1.00 57.69 187 GLN A CA 1
ATOM 1481 C C . GLN A 1 187 ? 5.654 -13.114 21.054 1.00 57.69 187 GLN A C 1
ATOM 1483 O O . GLN A 1 187 ? 5.507 -13.490 22.216 1.00 57.69 187 GLN A O 1
ATOM 1488 N N . ILE A 1 188 ? 4.733 -13.353 20.120 1.00 54.28 188 ILE A N 1
ATOM 1489 C CA . ILE A 1 188 ? 3.491 -14.098 20.347 1.00 54.28 188 ILE A CA 1
ATOM 1490 C C . ILE A 1 188 ? 3.814 -15.569 20.597 1.00 54.28 188 ILE A C 1
ATOM 1492 O O . ILE A 1 188 ? 3.280 -16.146 21.540 1.00 54.28 188 ILE A O 1
ATOM 1496 N N . ALA A 1 189 ? 4.739 -16.174 19.848 1.00 57.34 189 ALA A N 1
ATOM 1497 C CA . ALA A 1 189 ? 5.214 -17.529 20.121 1.00 57.34 189 ALA A CA 1
ATOM 1498 C C . ALA A 1 189 ? 5.841 -17.635 21.521 1.00 57.34 189 ALA A C 1
ATOM 1500 O O . ALA A 1 189 ? 5.527 -18.570 22.262 1.00 57.34 189 ALA A O 1
ATOM 1501 N N . ALA A 1 190 ? 6.651 -16.651 21.928 1.00 57.56 190 ALA A N 1
ATOM 1502 C CA . ALA A 1 190 ? 7.227 -16.581 23.270 1.00 57.56 190 ALA A CA 1
ATOM 1503 C C . ALA A 1 190 ? 6.156 -16.390 24.361 1.00 57.56 190 ALA A C 1
ATOM 1505 O O . ALA A 1 190 ? 6.199 -17.063 25.392 1.00 57.56 190 ALA A O 1
ATOM 1506 N N . ALA A 1 191 ? 5.157 -15.533 24.131 1.00 53.84 191 ALA A N 1
ATOM 1507 C CA . ALA A 1 191 ? 4.047 -15.302 25.053 1.00 53.84 191 ALA A CA 1
ATOM 1508 C C . ALA A 1 191 ? 3.133 -16.531 25.182 1.00 53.84 191 ALA A C 1
ATOM 1510 O O . ALA A 1 191 ? 2.759 -16.905 26.293 1.00 53.84 191 ALA A O 1
ATOM 1511 N N . VAL A 1 192 ? 2.826 -17.212 24.074 1.00 53.88 192 VAL A N 1
ATOM 1512 C CA . VAL A 1 192 ? 2.057 -18.466 24.046 1.00 53.88 192 VAL A CA 1
ATOM 1513 C C . VAL A 1 192 ? 2.827 -19.587 24.748 1.00 53.88 192 VAL A C 1
ATOM 1515 O O . VAL A 1 192 ? 2.238 -20.339 25.527 1.00 53.88 192 VAL A O 1
ATOM 1518 N N . ALA A 1 193 ? 4.143 -19.690 24.541 1.00 57.00 193 ALA A N 1
ATOM 1519 C CA . ALA A 1 193 ? 4.992 -20.630 25.271 1.00 57.00 193 ALA A CA 1
ATOM 1520 C C . ALA A 1 193 ? 5.005 -20.327 26.783 1.00 57.00 193 ALA A C 1
ATOM 1522 O O . ALA A 1 193 ? 4.837 -21.236 27.600 1.00 57.00 193 ALA A O 1
ATOM 1523 N N . ALA A 1 194 ? 5.106 -19.051 27.167 1.00 55.12 194 ALA A N 1
ATOM 1524 C CA . ALA A 1 194 ? 5.059 -18.613 28.561 1.00 55.12 194 ALA A CA 1
ATOM 1525 C C . ALA A 1 194 ? 3.678 -18.825 29.216 1.00 55.12 194 ALA A C 1
ATOM 1527 O O . ALA A 1 194 ? 3.603 -19.184 30.392 1.00 55.12 194 ALA A O 1
ATOM 1528 N N . GLN A 1 195 ? 2.579 -18.660 28.472 1.00 51.91 195 GLN A N 1
ATOM 1529 C CA . GLN A 1 195 ? 1.219 -18.950 28.941 1.00 51.91 195 GLN A CA 1
ATOM 1530 C C . GLN A 1 195 ? 0.980 -20.451 29.119 1.00 51.91 195 GLN A C 1
ATOM 1532 O O . GLN A 1 195 ? 0.442 -20.863 30.151 1.00 51.91 195 GLN A O 1
ATOM 1537 N N . LYS A 1 196 ? 1.434 -21.282 28.167 1.00 52.91 196 LYS A N 1
ATOM 1538 C CA . LYS A 1 196 ? 1.413 -22.749 28.307 1.00 52.91 196 LYS A CA 1
ATOM 1539 C C . LYS A 1 196 ? 2.192 -23.205 29.545 1.00 52.91 196 LYS A C 1
ATOM 1541 O O . LYS A 1 196 ? 1.766 -24.148 30.206 1.00 52.91 196 LYS A O 1
ATOM 1546 N N . ALA A 1 197 ? 3.267 -22.501 29.905 1.00 52.75 197 ALA A N 1
ATOM 1547 C CA . ALA A 1 197 ? 4.033 -22.760 31.122 1.00 52.75 197 ALA A CA 1
ATOM 1548 C C . ALA A 1 197 ? 3.347 -22.274 32.420 1.00 52.75 197 ALA A C 1
ATOM 1550 O O . ALA A 1 197 ? 3.613 -22.833 33.482 1.00 52.75 197 ALA A O 1
ATOM 1551 N N . LYS A 1 198 ? 2.460 -21.266 32.369 1.00 47.88 198 LYS A N 1
ATOM 1552 C CA . LYS A 1 198 ? 1.866 -20.633 33.567 1.00 47.88 198 LYS A CA 1
ATOM 1553 C C . LYS A 1 198 ? 0.430 -21.046 33.921 1.00 47.88 198 LYS A C 1
ATOM 1555 O O . LYS A 1 198 ? -0.030 -20.660 34.990 1.00 47.88 198 LYS A O 1
ATOM 1560 N N . LYS A 1 199 ? -0.291 -21.824 33.096 1.00 45.62 199 LYS A N 1
ATOM 1561 C CA . LYS A 1 199 ? -1.704 -22.234 33.344 1.00 45.62 199 LYS A CA 1
ATOM 1562 C C . LYS A 1 199 ? -2.659 -21.073 33.718 1.00 45.62 199 LYS A C 1
ATOM 1564 O O . LYS A 1 199 ? -3.715 -21.306 34.298 1.00 45.62 199 LYS A O 1
ATOM 1569 N N . SER A 1 200 ? -2.328 -19.825 33.390 1.00 40.44 200 SER A N 1
ATOM 1570 C CA . SER A 1 200 ? -3.153 -18.651 33.693 1.00 40.44 200 SER A CA 1
ATOM 1571 C C . SER A 1 200 ? -3.724 -18.083 32.396 1.00 40.44 200 SER A C 1
ATOM 1573 O O . SER A 1 200 ? -2.986 -17.511 31.594 1.00 40.44 200 SER A O 1
ATOM 1575 N N . GLY A 1 201 ? -5.031 -18.257 32.187 1.00 33.41 201 GLY A N 1
ATOM 1576 C CA . GLY A 1 201 ? -5.785 -17.815 31.006 1.00 33.41 201 GLY A CA 1
ATOM 1577 C C . GLY A 1 201 ? -6.046 -16.306 30.948 1.00 33.41 201 GLY A C 1
ATOM 1578 O O . GLY A 1 201 ? -7.192 -15.893 30.817 1.00 33.41 201 GLY A O 1
ATOM 1579 N N . GLY A 1 202 ? -5.007 -15.481 31.080 1.00 33.78 202 GLY A N 1
ATOM 1580 C CA . GLY A 1 202 ? -5.102 -14.029 30.898 1.00 33.78 202 GLY A CA 1
ATOM 1581 C C . GLY A 1 202 ? -4.618 -13.612 29.511 1.00 33.78 202 GLY A C 1
ATOM 1582 O O . GLY A 1 202 ? -3.505 -13.970 29.131 1.00 33.78 202 GLY A O 1
ATOM 1583 N N . GLN A 1 203 ? -5.428 -12.852 28.766 1.00 33.09 203 GLN A N 1
ATOM 1584 C CA . GLN A 1 203 ? -5.037 -12.248 27.486 1.00 33.09 203 GLN A CA 1
ATOM 1585 C C . GLN A 1 203 ? -3.869 -11.271 27.703 1.00 33.09 203 GLN A C 1
ATOM 1587 O O . GLN A 1 203 ? -3.940 -10.377 28.545 1.00 33.09 203 GLN A O 1
ATOM 1592 N N . SER A 1 204 ? -2.776 -11.467 26.966 1.00 28.86 204 SER A N 1
ATOM 1593 C CA . SER A 1 204 ? -1.612 -10.581 26.984 1.00 28.86 204 SER A CA 1
ATOM 1594 C C . SER A 1 204 ? -1.768 -9.534 25.886 1.00 28.86 204 SER A C 1
ATOM 1596 O O . SER A 1 204 ? -1.950 -9.881 24.723 1.00 28.86 204 SER A O 1
ATOM 1598 N N . VAL A 1 205 ? -1.686 -8.257 26.261 1.00 32.78 205 VAL A N 1
ATOM 1599 C CA . VAL A 1 205 ? -1.514 -7.149 25.317 1.00 32.78 205 VAL A CA 1
ATOM 1600 C C . VAL A 1 205 ? -0.012 -6.977 25.104 1.00 32.78 205 VAL A C 1
ATOM 1602 O O . VAL A 1 205 ? 0.701 -6.551 26.014 1.00 32.78 205 VAL A O 1
ATOM 1605 N N . VAL A 1 206 ? 0.483 -7.359 23.927 1.00 32.72 206 VAL A N 1
ATOM 1606 C CA . VAL A 1 206 ? 1.885 -7.152 23.540 1.00 32.72 206 VAL A CA 1
ATOM 1607 C C . VAL A 1 206 ? 2.029 -5.709 23.059 1.00 32.72 206 VAL A C 1
ATOM 1609 O O . VAL A 1 206 ? 1.454 -5.325 22.045 1.00 32.72 206 VAL A O 1
ATOM 1612 N N . LYS A 1 207 ? 2.765 -4.887 23.813 1.00 34.50 207 LYS A N 1
ATOM 1613 C CA . LYS A 1 207 ? 3.081 -3.505 23.434 1.00 34.50 207 LYS A CA 1
ATOM 1614 C C . LYS A 1 207 ? 4.331 -3.505 22.554 1.00 34.50 207 LYS A C 1
ATOM 1616 O O . LYS A 1 207 ? 5.396 -3.902 23.017 1.00 34.50 207 LYS A O 1
ATOM 1621 N N . LEU A 1 208 ? 4.199 -3.045 21.313 1.00 38.59 208 LEU A N 1
ATOM 1622 C CA . LEU A 1 208 ? 5.312 -2.926 20.373 1.00 38.59 208 LEU A CA 1
ATOM 1623 C C . LEU A 1 208 ? 5.983 -1.556 20.515 1.00 38.59 208 LEU A C 1
ATOM 1625 O O . LEU A 1 208 ? 5.352 -0.521 20.306 1.00 38.59 208 LEU A O 1
ATOM 1629 N N . THR A 1 209 ? 7.267 -1.559 20.852 1.00 38.47 209 THR A N 1
ATOM 1630 C CA . THR A 1 209 ? 8.198 -0.451 20.603 1.00 38.47 209 THR A CA 1
ATOM 1631 C C . THR A 1 209 ? 9.145 -0.924 19.513 1.00 38.47 209 THR A C 1
ATOM 1633 O O . THR A 1 209 ? 9.905 -1.863 19.745 1.00 38.47 209 THR A O 1
ATOM 1636 N N . VAL A 1 210 ? 9.051 -0.339 18.320 1.00 46.44 210 VAL A N 1
ATOM 1637 C CA . VAL A 1 210 ? 9.916 -0.671 17.182 1.00 46.44 210 VAL A CA 1
ATOM 1638 C C . VAL A 1 210 ? 10.729 0.577 16.857 1.00 46.44 210 VAL A C 1
ATOM 1640 O O . VAL A 1 210 ? 10.220 1.504 16.240 1.00 46.44 210 VAL A O 1
ATOM 1643 N N . GLU A 1 211 ? 11.972 0.608 17.327 1.00 47.62 211 GLU A N 1
ATOM 1644 C CA . GLU A 1 211 ? 13.015 1.513 16.839 1.00 47.62 211 GLU A CA 1
ATOM 1645 C C . GLU A 1 211 ? 14.031 0.614 16.128 1.00 47.62 211 GLU A C 1
ATOM 1647 O O . GLU A 1 211 ? 14.869 -0.007 16.778 1.00 47.62 211 GLU A O 1
ATOM 1652 N N . ASP A 1 212 ? 13.879 0.425 14.816 1.00 54.72 212 ASP A N 1
ATOM 1653 C CA . ASP A 1 212 ? 14.823 -0.358 14.016 1.00 54.72 212 ASP A CA 1
ATOM 1654 C C . ASP A 1 212 ? 14.979 0.240 12.616 1.00 54.72 212 ASP A C 1
ATOM 1656 O O . ASP A 1 212 ? 13.989 0.551 11.950 1.00 54.72 212 ASP A O 1
ATOM 1660 N N . GLU A 1 213 ? 16.222 0.403 12.175 1.00 60.16 213 GLU A N 1
ATOM 1661 C CA . GLU A 1 213 ? 16.569 0.997 10.882 1.00 60.16 213 GLU A CA 1
ATOM 1662 C C . GLU A 1 213 ? 16.128 0.107 9.708 1.00 60.16 213 GLU A C 1
ATOM 1664 O O . GLU A 1 213 ? 15.615 0.628 8.720 1.00 60.16 213 GLU A O 1
ATOM 1669 N N . ASN A 1 214 ? 16.166 -1.227 9.853 1.00 64.75 214 ASN A N 1
ATOM 1670 C CA . ASN A 1 214 ? 15.699 -2.153 8.808 1.00 64.75 214 ASN A CA 1
ATOM 1671 C C . ASN A 1 214 ? 14.192 -2.011 8.534 1.00 64.75 214 ASN A C 1
ATOM 1673 O O . ASN A 1 214 ? 13.725 -2.229 7.417 1.00 64.75 214 ASN A O 1
ATOM 1677 N N . PHE A 1 215 ? 13.419 -1.641 9.560 1.00 76.00 215 PHE A N 1
ATOM 1678 C CA . PHE A 1 215 ? 11.997 -1.335 9.414 1.00 76.00 215 PHE A CA 1
ATOM 1679 C C . PHE A 1 215 ? 11.807 -0.022 8.656 1.00 76.00 215 PHE A C 1
ATOM 1681 O O . PHE A 1 215 ? 11.013 0.035 7.725 1.00 76.00 215 PHE A O 1
ATOM 1688 N N . ALA A 1 216 ? 12.556 1.025 9.008 1.00 79.88 216 ALA A N 1
ATOM 1689 C CA . ALA A 1 216 ? 12.460 2.303 8.312 1.00 79.88 216 ALA A CA 1
ATOM 1690 C C . ALA A 1 216 ? 12.797 2.163 6.817 1.00 79.88 216 ALA A C 1
ATOM 1692 O O . ALA A 1 216 ? 12.079 2.716 5.984 1.00 79.88 216 ALA A O 1
ATOM 1693 N N . ASP A 1 217 ? 13.819 1.376 6.481 1.00 89.31 217 ASP A N 1
ATOM 1694 C CA . ASP A 1 217 ? 14.261 1.163 5.102 1.00 89.31 217 ASP A CA 1
ATOM 1695 C C . ASP A 1 217 ? 13.222 0.422 4.253 1.00 89.31 217 ASP A C 1
ATOM 1697 O O . ASP A 1 217 ? 12.986 0.819 3.113 1.00 89.31 217 ASP A O 1
ATOM 1701 N N . PHE A 1 218 ? 12.512 -0.566 4.816 1.00 90.38 218 PHE A N 1
ATOM 1702 C CA . PHE A 1 218 ? 11.423 -1.243 4.103 1.00 90.38 218 PHE A CA 1
ATOM 1703 C C . PHE A 1 218 ? 10.334 -0.268 3.653 1.00 90.38 218 PHE A C 1
ATOM 1705 O O . PHE A 1 218 ? 9.944 -0.260 2.489 1.00 90.38 218 PHE A O 1
ATOM 1712 N N . TYR A 1 219 ? 9.882 0.600 4.556 1.00 89.38 219 TYR A N 1
ATOM 1713 C CA . TYR A 1 219 ? 8.829 1.560 4.239 1.00 89.38 219 TYR A CA 1
ATOM 1714 C C . TYR A 1 219 ? 9.305 2.678 3.308 1.00 89.38 219 TYR A C 1
ATOM 1716 O O . TYR A 1 219 ? 8.532 3.148 2.475 1.00 89.38 219 TYR A O 1
ATOM 1724 N N . ARG A 1 220 ? 10.561 3.125 3.440 1.00 92.00 220 ARG A N 1
ATOM 1725 C CA . ARG A 1 220 ? 11.159 4.098 2.510 1.00 92.00 220 ARG A CA 1
ATOM 1726 C C . ARG A 1 220 ? 11.232 3.511 1.106 1.00 92.00 220 ARG A C 1
ATOM 1728 O O . ARG A 1 220 ? 10.782 4.146 0.156 1.00 92.00 220 ARG A O 1
ATOM 1735 N N . GLN A 1 221 ? 11.703 2.269 0.985 1.00 95.25 221 GLN A N 1
ATOM 1736 C CA . GLN A 1 221 ? 11.715 1.566 -0.289 1.00 95.25 221 GLN A CA 1
ATOM 1737 C C . GLN A 1 221 ? 10.296 1.388 -0.845 1.00 95.25 221 GLN A C 1
ATOM 1739 O O . GLN A 1 221 ? 10.096 1.659 -2.023 1.00 95.25 221 GLN A O 1
ATOM 1744 N N . SER A 1 222 ? 9.303 1.041 -0.017 1.00 95.25 222 SER A N 1
ATOM 1745 C CA . SER A 1 222 ? 7.889 0.969 -0.422 1.00 95.25 222 SER A CA 1
ATOM 1746 C C . SER A 1 222 ? 7.342 2.293 -0.962 1.00 95.25 222 SER A C 1
ATOM 1748 O O . SER A 1 222 ? 6.632 2.284 -1.968 1.00 95.25 222 SER A O 1
ATOM 1750 N N . ALA A 1 223 ? 7.714 3.432 -0.365 1.00 93.94 223 ALA A N 1
ATOM 1751 C CA . ALA A 1 223 ? 7.323 4.752 -0.865 1.00 93.94 223 ALA A CA 1
ATOM 1752 C C . ALA A 1 223 ? 7.868 5.005 -2.280 1.00 93.94 223 ALA A C 1
ATOM 1754 O O . ALA A 1 223 ? 7.120 5.381 -3.184 1.00 93.94 223 ALA A O 1
ATOM 1755 N N . TYR A 1 224 ? 9.160 4.743 -2.493 1.00 95.50 224 TYR A N 1
ATOM 1756 C CA . TYR A 1 224 ? 9.780 4.881 -3.810 1.00 95.50 224 TYR A CA 1
ATOM 1757 C C . TYR A 1 224 ? 9.253 3.866 -4.822 1.00 95.50 224 TYR A C 1
ATOM 1759 O O . TYR A 1 224 ? 9.107 4.192 -5.999 1.00 95.50 224 TYR A O 1
ATOM 1767 N N . PHE A 1 225 ? 8.959 2.645 -4.383 1.00 96.06 225 PHE A N 1
ATOM 1768 C CA . PHE A 1 225 ? 8.461 1.581 -5.244 1.00 96.06 225 PHE A CA 1
ATOM 1769 C C . PHE A 1 225 ? 7.058 1.897 -5.772 1.00 96.06 225 PHE A C 1
ATOM 1771 O O . PHE A 1 225 ? 6.814 1.750 -6.970 1.00 96.06 225 PHE A O 1
ATOM 1778 N N . ALA A 1 226 ? 6.178 2.440 -4.923 1.00 94.44 226 ALA A N 1
ATOM 1779 C CA . ALA A 1 226 ? 4.874 2.946 -5.345 1.00 94.44 226 ALA A CA 1
ATOM 1780 C C . ALA A 1 226 ? 5.014 4.024 -6.433 1.00 94.44 226 ALA A C 1
ATOM 1782 O O . ALA A 1 226 ? 4.399 3.926 -7.495 1.00 94.44 226 ALA A O 1
ATOM 1783 N N . GLU A 1 227 ? 5.873 5.026 -6.213 1.00 93.44 227 GLU A N 1
ATOM 1784 C CA . GLU A 1 227 ? 6.101 6.088 -7.199 1.00 93.44 227 GLU A CA 1
ATOM 1785 C C . GLU A 1 227 ? 6.694 5.572 -8.509 1.00 93.44 227 GLU A C 1
ATOM 1787 O O . GLU A 1 227 ? 6.292 6.013 -9.588 1.00 93.44 227 GLU A O 1
ATOM 1792 N N . PHE A 1 228 ? 7.645 4.642 -8.422 1.00 95.19 228 PHE A N 1
ATOM 1793 C CA . PHE A 1 228 ? 8.264 4.024 -9.584 1.00 95.19 228 PHE A CA 1
ATOM 1794 C C . PHE A 1 228 ? 7.220 3.331 -10.460 1.00 95.19 228 PHE A C 1
ATOM 1796 O O . PHE A 1 228 ? 7.206 3.530 -11.676 1.00 95.19 228 PHE A O 1
ATOM 1803 N N . LEU A 1 229 ? 6.326 2.555 -9.843 1.00 93.38 229 LEU A N 1
ATOM 1804 C CA . LEU A 1 229 ? 5.278 1.811 -10.537 1.00 93.38 229 LEU A CA 1
ATOM 1805 C C . LEU A 1 229 ? 4.195 2.738 -11.106 1.00 93.38 229 LEU A C 1
ATOM 1807 O O . LEU A 1 229 ? 3.776 2.551 -12.245 1.00 93.38 229 LEU A O 1
ATOM 1811 N N . MET A 1 230 ? 3.809 3.793 -10.383 1.00 89.81 230 MET A N 1
ATOM 1812 C CA . MET A 1 230 ? 2.847 4.797 -10.868 1.00 89.81 230 MET A CA 1
ATOM 1813 C C . MET A 1 230 ? 3.362 5.626 -12.054 1.00 89.81 230 MET A C 1
ATOM 1815 O O . MET A 1 230 ? 2.563 6.206 -12.789 1.00 89.81 230 MET A O 1
ATOM 1819 N N . ARG A 1 231 ? 4.685 5.720 -12.236 1.00 90.88 231 ARG A N 1
ATOM 1820 C CA . ARG A 1 231 ? 5.317 6.442 -13.354 1.00 90.88 231 ARG A CA 1
ATOM 1821 C C . ARG A 1 231 ? 5.613 5.555 -14.563 1.00 90.88 231 ARG A C 1
ATOM 1823 O O . ARG A 1 231 ? 6.133 6.062 -15.559 1.00 90.88 231 ARG A O 1
ATOM 1830 N N . GLN A 1 232 ? 5.297 4.260 -14.501 1.00 88.06 232 GLN A N 1
ATOM 1831 C CA . GLN A 1 232 ? 5.398 3.396 -15.672 1.00 88.06 232 GLN A CA 1
ATOM 1832 C C . GLN A 1 232 ? 4.380 3.828 -16.743 1.00 88.06 232 GLN A C 1
ATOM 1834 O O . GLN A 1 232 ? 3.294 4.304 -16.412 1.00 88.06 232 GLN A O 1
ATOM 1839 N N . PRO A 1 233 ? 4.715 3.690 -18.038 1.00 81.38 233 PRO A N 1
ATOM 1840 C CA . PRO A 1 233 ? 3.851 4.147 -19.128 1.00 81.38 233 PRO A CA 1
ATOM 1841 C C . PRO A 1 233 ? 2.534 3.364 -19.222 1.00 81.38 233 PRO A C 1
ATOM 1843 O O . PRO A 1 233 ? 1.537 3.898 -19.705 1.00 81.38 233 PRO A O 1
ATOM 1846 N N . GLU A 1 234 ? 2.528 2.108 -18.775 1.00 84.50 234 GLU A N 1
ATOM 1847 C CA . GLU A 1 234 ? 1.333 1.275 -18.689 1.00 84.50 234 GLU A CA 1
ATOM 1848 C C . GLU A 1 234 ? 0.820 1.277 -17.247 1.00 84.50 234 GLU A C 1
ATOM 1850 O O . GLU A 1 234 ? 1.519 0.843 -16.331 1.00 84.50 234 GLU A O 1
ATOM 1855 N N . GLN A 1 235 ? -0.411 1.750 -17.048 1.00 84.25 235 GLN A N 1
ATOM 1856 C CA . GLN A 1 235 ? -1.079 1.623 -15.757 1.00 84.25 235 GLN A CA 1
ATOM 1857 C C . GLN A 1 235 ? -1.466 0.165 -15.506 1.00 84.25 235 GLN A C 1
ATOM 1859 O O . GLN A 1 235 ? -2.034 -0.510 -16.366 1.00 84.25 235 GLN A O 1
ATOM 1864 N N . ILE A 1 236 ? -1.175 -0.315 -14.302 1.00 90.62 236 ILE A N 1
ATOM 1865 C CA . ILE A 1 236 ? -1.518 -1.665 -13.870 1.00 90.62 236 ILE A CA 1
ATOM 1866 C C . ILE A 1 236 ? -2.940 -1.622 -13.313 1.00 90.62 236 ILE A C 1
ATOM 1868 O O . ILE A 1 236 ? -3.204 -0.930 -12.334 1.00 90.62 236 ILE A O 1
ATOM 1872 N N . SER A 1 237 ? -3.862 -2.348 -13.951 1.00 92.31 237 SER A N 1
ATOM 1873 C CA . SER A 1 237 ? -5.237 -2.459 -13.460 1.00 92.31 237 SER A CA 1
ATOM 1874 C C . SER A 1 237 ? -5.285 -3.165 -12.108 1.00 92.31 237 SER A C 1
ATOM 1876 O O . SER A 1 237 ? -4.434 -4.009 -11.809 1.00 92.31 237 SER A O 1
ATOM 1878 N N . ILE A 1 238 ? -6.327 -2.892 -11.320 1.00 94.31 238 ILE A N 1
ATOM 1879 C CA . ILE A 1 238 ? -6.533 -3.572 -10.039 1.00 94.31 238 ILE A CA 1
ATOM 1880 C C . ILE A 1 238 ? -6.487 -5.099 -10.173 1.00 94.31 238 ILE A C 1
ATOM 1882 O O . ILE A 1 238 ? -5.768 -5.740 -9.420 1.00 94.31 238 ILE A O 1
ATOM 1886 N N . ASP A 1 239 ? -7.135 -5.700 -11.172 1.00 94.12 239 ASP A N 1
ATOM 1887 C CA . ASP A 1 239 ? -7.126 -7.162 -11.334 1.00 94.12 239 ASP A CA 1
ATOM 1888 C C . ASP A 1 239 ? -5.702 -7.704 -11.548 1.00 94.12 239 ASP A C 1
ATOM 1890 O O . ASP A 1 239 ? -5.313 -8.725 -10.975 1.00 94.12 239 ASP A O 1
ATOM 1894 N N . LYS A 1 240 ? -4.882 -6.984 -12.325 1.00 95.00 240 LYS A N 1
ATOM 1895 C CA . LYS A 1 240 ? -3.471 -7.326 -12.530 1.00 95.00 240 LYS A CA 1
ATOM 1896 C C . LYS A 1 240 ? -2.679 -7.163 -11.231 1.00 95.00 240 LYS A C 1
ATOM 1898 O O . LYS A 1 240 ? -1.902 -8.059 -10.905 1.00 95.00 240 LYS A O 1
ATOM 1903 N N . TRP A 1 241 ? -2.917 -6.097 -10.463 1.00 95.50 241 TRP A N 1
ATOM 1904 C CA . TRP A 1 241 ? -2.321 -5.912 -9.137 1.00 95.50 241 TRP A CA 1
ATOM 1905 C C . TRP A 1 241 ? -2.634 -7.068 -8.196 1.00 95.50 241 TRP A C 1
ATOM 1907 O O . TRP A 1 241 ? -1.710 -7.658 -7.645 1.00 95.50 241 TRP A O 1
ATOM 1917 N N . LEU A 1 242 ? -3.907 -7.445 -8.064 1.00 95.19 242 LEU A N 1
ATOM 1918 C CA . LEU A 1 242 ? -4.328 -8.526 -7.172 1.00 95.19 242 LEU A CA 1
ATOM 1919 C C . LEU A 1 242 ? -3.672 -9.860 -7.554 1.00 95.19 242 LEU A C 1
ATOM 1921 O O . LEU A 1 242 ? -3.315 -10.648 -6.680 1.00 95.19 242 LEU A O 1
ATOM 1925 N N . HIS A 1 243 ? -3.462 -10.117 -8.848 1.00 95.12 243 HIS A N 1
ATOM 1926 C CA . HIS A 1 243 ? -2.723 -11.293 -9.309 1.00 95.12 243 HIS A CA 1
ATOM 1927 C C . HIS A 1 243 ? -1.215 -11.213 -9.066 1.00 95.12 243 HIS A C 1
ATOM 1929 O O . HIS A 1 243 ? -0.609 -12.242 -8.785 1.00 95.12 243 HIS A O 1
ATOM 1935 N N . VAL A 1 244 ? -0.593 -10.042 -9.210 1.00 95.62 244 VAL A N 1
ATOM 1936 C CA . VAL A 1 244 ? 0.841 -9.846 -8.933 1.00 95.62 244 VAL A CA 1
ATOM 1937 C C . VAL A 1 244 ? 1.120 -9.949 -7.435 1.00 95.62 244 VAL A C 1
ATOM 1939 O O . VAL A 1 244 ? 2.080 -10.600 -7.036 1.00 95.62 244 VAL A O 1
ATOM 1942 N N . ALA A 1 245 ? 0.247 -9.382 -6.607 1.00 95.00 245 ALA A N 1
ATOM 1943 C CA . ALA A 1 245 ? 0.371 -9.353 -5.156 1.00 95.00 245 ALA A CA 1
ATOM 1944 C C . ALA A 1 245 ? 0.404 -10.746 -4.511 1.00 95.00 245 ALA A C 1
ATOM 1946 O O . ALA A 1 245 ? 0.937 -10.887 -3.416 1.00 95.00 245 ALA A O 1
ATOM 1947 N N . GLN A 1 246 ? -0.139 -11.769 -5.178 1.00 94.25 246 GLN A N 1
ATOM 1948 C CA . GLN A 1 246 ? -0.151 -13.164 -4.719 1.00 94.25 246 GLN A CA 1
ATOM 1949 C C . GLN A 1 246 ? 1.081 -13.972 -5.174 1.00 94.25 246 GLN A C 1
ATOM 1951 O O . GLN A 1 246 ? 1.297 -15.087 -4.692 1.00 94.25 246 GLN A O 1
ATOM 1956 N N . GLU A 1 247 ? 1.877 -13.455 -6.117 1.00 96.12 247 GLU A N 1
ATOM 1957 C CA . GLU A 1 247 ? 3.023 -14.180 -6.672 1.00 96.12 247 GLU A CA 1
ATOM 1958 C C . GLU A 1 247 ? 4.187 -14.239 -5.691 1.00 96.12 247 GLU A C 1
ATOM 1960 O O . GLU A 1 247 ? 4.503 -13.263 -5.023 1.00 96.12 247 GLU A O 1
ATOM 1965 N N . LYS A 1 248 ? 4.853 -15.391 -5.618 1.00 93.81 248 LYS A N 1
ATOM 1966 C CA . LYS A 1 248 ? 5.976 -15.611 -4.688 1.00 93.81 248 LYS A CA 1
ATOM 1967 C C . LYS A 1 248 ? 7.336 -15.610 -5.368 1.00 93.81 248 LYS A C 1
ATOM 1969 O O . LYS A 1 248 ? 8.353 -15.600 -4.684 1.00 93.81 248 LYS A O 1
ATOM 1974 N N . ASP A 1 249 ? 7.347 -15.681 -6.695 1.00 96.75 249 ASP A N 1
ATOM 1975 C CA . ASP A 1 249 ? 8.564 -15.688 -7.493 1.00 96.75 249 ASP A CA 1
ATOM 1976 C C . ASP A 1 249 ? 8.835 -14.270 -8.026 1.00 96.75 249 ASP A C 1
ATOM 1978 O O . ASP A 1 249 ? 8.056 -13.772 -8.850 1.00 96.75 249 ASP A O 1
ATOM 1982 N N . PRO A 1 250 ? 9.924 -13.611 -7.588 1.00 97.25 250 PRO A N 1
ATOM 1983 C CA . PRO A 1 250 ? 10.309 -12.288 -8.070 1.00 97.25 250 PRO A CA 1
ATOM 1984 C C . PRO A 1 250 ? 10.474 -12.188 -9.590 1.00 97.25 250 PRO A C 1
ATOM 1986 O O . PRO A 1 250 ? 10.203 -11.127 -10.151 1.00 97.25 250 PRO A O 1
ATOM 1989 N N . GLU A 1 251 ? 10.872 -13.266 -10.273 1.00 97.94 251 GLU A N 1
ATOM 1990 C CA . GLU A 1 251 ? 10.987 -13.272 -11.738 1.00 97.94 251 GLU A CA 1
ATOM 1991 C C . GLU A 1 251 ? 9.607 -13.189 -12.400 1.00 97.94 251 GLU A C 1
ATOM 1993 O O . GLU A 1 251 ? 9.402 -12.440 -13.359 1.00 97.94 251 GLU A O 1
ATOM 1998 N N . ILE A 1 252 ? 8.622 -13.904 -11.847 1.00 97.44 252 ILE A N 1
ATOM 1999 C CA . ILE A 1 252 ? 7.234 -13.843 -12.320 1.00 97.44 252 ILE A CA 1
ATOM 2000 C C . ILE A 1 252 ? 6.637 -12.465 -12.023 1.00 97.44 252 ILE A C 1
ATOM 2002 O O . ILE A 1 252 ? 5.956 -11.908 -12.885 1.00 97.44 252 ILE A O 1
ATOM 2006 N N . ILE A 1 253 ? 6.912 -11.890 -10.846 1.00 97.00 253 ILE A N 1
ATOM 2007 C CA . ILE A 1 253 ? 6.491 -10.522 -10.503 1.00 97.00 253 ILE A CA 1
ATOM 2008 C C . ILE A 1 253 ? 7.047 -9.531 -11.530 1.00 97.00 253 ILE A C 1
ATOM 2010 O O . ILE A 1 253 ? 6.272 -8.790 -12.133 1.00 97.00 253 ILE A O 1
ATOM 2014 N N . ALA A 1 254 ? 8.358 -9.556 -11.788 1.00 96.50 254 ALA A N 1
ATOM 2015 C CA . ALA A 1 254 ? 9.003 -8.678 -12.762 1.00 96.50 254 ALA A CA 1
ATOM 2016 C C . ALA A 1 254 ? 8.368 -8.813 -14.157 1.00 96.50 254 ALA A C 1
ATOM 2018 O O . ALA A 1 254 ? 7.986 -7.810 -14.763 1.00 96.50 254 ALA A O 1
ATOM 2019 N N . SER A 1 255 ? 8.169 -10.049 -14.625 1.00 95.69 255 SER A N 1
ATOM 2020 C CA . SER A 1 255 ? 7.539 -10.326 -15.920 1.00 95.69 255 SER A CA 1
ATOM 2021 C C . SER A 1 255 ? 6.107 -9.795 -16.004 1.00 95.69 255 SER A C 1
ATOM 2023 O O . SER A 1 255 ? 5.751 -9.115 -16.969 1.00 95.69 255 SER A O 1
ATOM 2025 N N . LYS A 1 256 ? 5.282 -10.030 -14.976 1.00 94.75 256 LYS A N 1
ATOM 2026 C CA . LYS A 1 256 ? 3.908 -9.508 -14.931 1.00 94.75 256 LYS A CA 1
ATOM 2027 C C . LYS A 1 256 ? 3.866 -7.982 -14.877 1.00 94.75 256 LYS A C 1
ATOM 2029 O O . LYS A 1 256 ? 2.929 -7.392 -15.411 1.00 94.75 256 LYS A O 1
ATOM 2034 N N . LEU A 1 257 ? 4.867 -7.344 -14.279 1.00 93.88 257 LEU A N 1
ATOM 2035 C CA . LEU A 1 257 ? 5.020 -5.888 -14.256 1.00 93.88 257 LEU A CA 1
ATOM 2036 C C . LEU A 1 257 ? 5.619 -5.318 -15.555 1.00 93.88 257 LEU A C 1
ATOM 2038 O O . LEU A 1 257 ? 5.795 -4.109 -15.657 1.00 93.88 257 LEU A O 1
ATOM 2042 N N . GLY A 1 258 ? 5.875 -6.156 -16.566 1.00 93.62 258 GLY A N 1
ATOM 2043 C CA . GLY A 1 258 ? 6.327 -5.730 -17.893 1.00 93.62 258 GLY A CA 1
ATOM 2044 C C . GLY A 1 258 ? 7.846 -5.648 -18.054 1.00 93.62 258 GLY A C 1
ATOM 2045 O O . GLY A 1 258 ? 8.323 -5.125 -19.060 1.00 93.62 258 GLY A O 1
ATOM 2046 N N . PHE A 1 259 ? 8.617 -6.167 -17.098 1.00 95.19 259 PHE A N 1
ATOM 2047 C CA . PHE A 1 259 ? 10.074 -6.218 -17.176 1.00 95.19 259 PHE A CA 1
ATOM 2048 C C . PHE A 1 259 ? 10.549 -7.553 -17.759 1.00 95.19 259 PHE A C 1
ATOM 2050 O O . PHE A 1 259 ? 9.918 -8.590 -17.588 1.00 95.19 259 PHE A O 1
ATOM 2057 N N . GLU A 1 260 ? 11.691 -7.534 -18.447 1.00 96.50 260 GLU A N 1
ATOM 2058 C CA . GLU A 1 260 ? 12.266 -8.730 -19.082 1.00 96.50 260 GLU A CA 1
ATOM 2059 C C . GLU A 1 260 ? 12.626 -9.825 -18.063 1.00 96.50 260 GLU A C 1
ATOM 2061 O O . GLU A 1 260 ? 12.441 -11.009 -18.327 1.00 96.50 260 GLU A O 1
ATOM 2066 N N . ASN A 1 261 ? 13.166 -9.416 -16.914 1.00 97.81 261 ASN A N 1
ATOM 2067 C CA . ASN A 1 261 ? 13.568 -10.265 -15.794 1.00 97.81 261 ASN A CA 1
ATOM 2068 C C . ASN A 1 261 ? 13.777 -9.399 -14.541 1.00 97.81 261 ASN A C 1
ATOM 2070 O O . ASN A 1 261 ? 13.798 -8.162 -14.617 1.00 97.81 261 ASN A O 1
ATOM 2074 N N . LEU A 1 262 ? 13.979 -10.049 -13.396 1.00 98.31 262 LEU A N 1
ATOM 2075 C CA . LEU A 1 262 ? 14.211 -9.398 -12.109 1.00 98.31 262 LEU A CA 1
ATOM 2076 C C . LEU A 1 262 ? 15.411 -8.448 -12.131 1.00 98.31 262 LEU A C 1
ATOM 2078 O O . LEU A 1 262 ? 15.336 -7.362 -11.567 1.00 98.31 262 LEU A O 1
ATOM 2082 N N . ALA A 1 263 ? 16.501 -8.808 -12.811 1.00 98.25 263 ALA A N 1
ATOM 2083 C CA . ALA A 1 263 ? 17.694 -7.964 -12.865 1.00 98.25 263 ALA A CA 1
ATOM 2084 C C . ALA A 1 263 ? 17.431 -6.636 -13.597 1.00 98.25 263 ALA A C 1
ATOM 2086 O O . ALA A 1 263 ? 17.894 -5.582 -13.162 1.00 98.25 263 ALA A O 1
ATOM 2087 N N . LYS A 1 264 ? 16.658 -6.659 -14.692 1.00 98.19 264 LYS A N 1
ATOM 2088 C CA . LYS A 1 264 ? 16.229 -5.441 -15.398 1.00 98.19 264 LYS A CA 1
ATOM 2089 C C . LYS A 1 264 ? 15.246 -4.616 -14.582 1.00 98.19 264 LYS A C 1
ATOM 2091 O O . LYS A 1 264 ? 15.326 -3.390 -14.618 1.00 98.19 264 LYS A O 1
ATOM 2096 N N . PHE A 1 265 ? 14.363 -5.277 -13.840 1.00 97.81 265 PHE A N 1
ATOM 2097 C CA . PHE A 1 265 ? 13.438 -4.609 -12.934 1.00 97.81 265 PHE A CA 1
ATOM 2098 C C . PHE A 1 265 ? 14.174 -3.884 -11.803 1.00 97.81 265 PHE A C 1
ATOM 2100 O O . PHE A 1 265 ? 13.967 -2.690 -11.595 1.00 97.81 265 PHE A O 1
ATOM 2107 N N . GLU A 1 266 ? 15.102 -4.574 -11.140 1.00 98.44 266 GLU A N 1
ATOM 2108 C CA . GLU A 1 266 ? 15.928 -4.012 -10.072 1.00 98.44 266 GLU A CA 1
ATOM 2109 C C . GLU A 1 266 ? 16.799 -2.867 -10.580 1.00 98.44 266 GLU A C 1
ATOM 2111 O O . GLU A 1 266 ? 16.828 -1.808 -9.962 1.00 98.44 266 GLU A O 1
ATOM 2116 N N . GLN A 1 267 ? 17.443 -3.032 -11.739 1.00 98.06 267 GLN A N 1
ATOM 2117 C CA . GLN A 1 267 ? 18.236 -1.970 -12.352 1.00 98.06 267 GLN A CA 1
ATOM 2118 C C . GLN A 1 267 ? 17.393 -0.716 -12.622 1.00 98.06 267 GLN A C 1
ATOM 2120 O O . GLN A 1 267 ? 17.833 0.390 -12.307 1.00 98.06 267 GLN A O 1
ATOM 2125 N N . ALA A 1 268 ? 16.200 -0.876 -13.201 1.00 97.44 268 ALA A N 1
ATOM 2126 C CA . ALA A 1 268 ? 15.314 0.242 -13.507 1.00 97.44 268 ALA A CA 1
ATOM 2127 C C . ALA A 1 268 ? 14.822 0.946 -12.233 1.00 97.44 268 ALA A C 1
ATOM 2129 O O . ALA A 1 268 ? 14.825 2.175 -12.175 1.00 97.44 268 ALA A O 1
ATOM 2130 N N . PHE A 1 269 ? 14.459 0.182 -11.200 1.00 97.62 269 PHE A N 1
ATOM 2131 C CA . PHE A 1 269 ? 14.044 0.740 -9.917 1.00 97.62 269 PHE A CA 1
ATOM 2132 C C . PHE A 1 269 ? 15.197 1.450 -9.195 1.00 97.62 269 PHE A C 1
ATOM 2134 O O . PHE A 1 269 ? 15.042 2.576 -8.731 1.00 97.62 269 PHE A O 1
ATOM 2141 N N . TYR A 1 270 ? 16.384 0.847 -9.161 1.00 96.88 270 TYR A N 1
ATOM 2142 C CA . TYR A 1 270 ? 17.561 1.447 -8.537 1.00 96.88 270 TYR A CA 1
ATOM 2143 C C . TYR A 1 270 ? 17.957 2.775 -9.199 1.00 96.88 270 TYR A C 1
ATOM 2145 O O . TYR A 1 270 ? 18.357 3.710 -8.513 1.00 96.88 270 TYR A O 1
ATOM 2153 N N . GLN A 1 271 ? 17.816 2.874 -10.526 1.00 96.50 271 GLN A N 1
ATOM 2154 C CA . GLN A 1 271 ? 18.062 4.104 -11.289 1.00 96.50 271 GLN A CA 1
ATOM 2155 C C . GLN A 1 271 ? 16.987 5.179 -11.092 1.00 96.50 271 GLN A C 1
ATOM 2157 O O . GLN A 1 271 ? 17.239 6.346 -11.385 1.00 96.50 271 GLN A O 1
ATOM 2162 N N . PHE A 1 272 ? 15.792 4.798 -10.640 1.00 95.69 272 PHE A N 1
ATOM 2163 C CA . PHE A 1 272 ? 14.704 5.730 -10.361 1.00 95.69 272 PHE A CA 1
ATOM 2164 C C . PHE A 1 272 ? 14.906 6.495 -9.044 1.00 95.69 272 PHE A C 1
ATOM 2166 O O . PHE A 1 272 ? 14.462 7.638 -8.928 1.00 95.69 272 PHE A O 1
ATOM 2173 N N . ILE A 1 273 ? 15.573 5.882 -8.063 1.00 93.88 273 ILE A N 1
ATOM 2174 C CA . ILE A 1 273 ? 15.791 6.468 -6.736 1.00 93.88 273 ILE A CA 1
ATOM 2175 C C . ILE A 1 273 ? 16.814 7.622 -6.827 1.00 93.88 273 ILE A C 1
ATOM 2177 O O . ILE A 1 273 ? 17.874 7.450 -7.435 1.00 93.88 273 ILE A O 1
ATOM 2181 N N . PRO A 1 274 ? 16.532 8.797 -6.229 1.00 89.50 274 PRO A N 1
ATOM 2182 C CA . PRO A 1 274 ? 17.444 9.937 -6.220 1.00 89.50 274 PRO A CA 1
ATOM 2183 C C . PRO A 1 274 ? 18.505 9.787 -5.113 1.00 89.50 274 PRO A C 1
ATOM 2185 O O . PRO A 1 274 ? 18.368 10.389 -4.051 1.00 89.50 274 PRO A O 1
ATOM 2188 N N . TRP A 1 275 ? 19.529 8.961 -5.361 1.00 85.88 275 TRP A N 1
ATOM 2189 C CA . TRP A 1 275 ? 20.703 8.805 -4.482 1.00 85.88 275 TRP A CA 1
ATOM 2190 C C . TRP A 1 275 ? 21.566 10.069 -4.376 1.00 85.88 275 TRP A C 1
ATOM 2192 O O . TRP A 1 275 ? 21.631 10.841 -5.365 1.00 85.88 275 TRP A O 1
#

Organism: NCBI:txid641841